Protein AF-D4MZ99-F1 (afdb_monomer_lite)

Radius of gyration: 26.28 Å; chains: 1; bounding box: 43×59×70 Å

Structure (mmCIF, N/CA/C/O backbone):
data_AF-D4MZ99-F1
#
_entry.id   AF-D4MZ99-F1
#
loop_
_atom_site.group_PDB
_atom_site.id
_atom_site.type_symbol
_atom_site.label_atom_id
_atom_site.label_alt_id
_atom_site.label_comp_id
_atom_site.label_asym_id
_atom_site.label_entity_id
_atom_site.label_seq_id
_atom_site.pdbx_PDB_ins_code
_atom_site.Cartn_x
_atom_site.Cartn_y
_atom_site.Cartn_z
_atom_site.occupancy
_atom_site.B_iso_or_equiv
_atom_site.auth_seq_id
_atom_site.auth_comp_id
_atom_site.auth_asym_id
_atom_site.auth_atom_id
_atom_site.pdbx_PDB_model_num
ATOM 1 N N . MET A 1 1 ? 5.180 -15.050 -15.498 1.00 48.78 1 MET A N 1
ATOM 2 C CA . MET A 1 1 ? 6.066 -14.066 -14.841 1.00 48.78 1 MET A CA 1
ATOM 3 C C . MET A 1 1 ? 5.165 -13.383 -13.827 1.00 48.78 1 MET A C 1
ATOM 5 O O . MET A 1 1 ? 4.039 -13.123 -14.202 1.00 48.78 1 MET A O 1
ATOM 9 N N . GLU A 1 2 ? 5.562 -13.285 -12.558 1.00 81.00 2 GLU A N 1
ATOM 10 C CA . GLU A 1 2 ? 4.734 -12.653 -11.514 1.00 81.00 2 GLU A CA 1
ATOM 11 C C . GLU A 1 2 ? 5.641 -11.719 -10.713 1.00 81.00 2 GLU A C 1
ATOM 13 O O . GLU A 1 2 ? 6.396 -12.155 -9.835 1.00 81.00 2 GLU A O 1
ATOM 18 N N . ARG A 1 3 ? 5.668 -10.448 -11.113 1.00 93.31 3 ARG A N 1
ATOM 19 C CA . ARG A 1 3 ? 6.334 -9.352 -10.412 1.00 93.31 3 ARG A CA 1
ATOM 20 C C . ARG A 1 3 ? 5.308 -8.573 -9.608 1.00 93.31 3 ARG A C 1
ATOM 22 O O . ARG A 1 3 ? 4.272 -8.173 -10.134 1.00 93.31 3 ARG A O 1
ATOM 29 N N . VAL A 1 4 ? 5.636 -8.320 -8.349 1.00 95.50 4 VAL A N 1
ATOM 30 C CA . VAL A 1 4 ? 4.738 -7.689 -7.384 1.00 95.50 4 VAL A CA 1
ATOM 31 C C . VAL A 1 4 ? 5.357 -6.401 -6.862 1.00 95.50 4 VAL A C 1
ATOM 33 O O . VAL A 1 4 ? 6.512 -6.388 -6.428 1.00 95.50 4 VAL A O 1
ATOM 36 N N . LEU A 1 5 ? 4.569 -5.332 -6.859 1.00 96.00 5 LEU A N 1
ATOM 37 C CA . LEU A 1 5 ? 4.884 -4.079 -6.183 1.00 96.00 5 LEU A CA 1
ATOM 38 C C . LEU A 1 5 ? 4.039 -3.968 -4.911 1.00 96.00 5 LEU A C 1
ATOM 40 O O . LEU A 1 5 ? 2.819 -3.985 -4.983 1.00 96.00 5 LEU A O 1
ATOM 44 N N . PHE A 1 6 ? 4.674 -3.824 -3.752 1.00 96.06 6 PHE A N 1
ATOM 45 C CA . PHE A 1 6 ? 4.000 -3.540 -2.486 1.00 96.06 6 PHE A CA 1
ATOM 46 C C . PHE A 1 6 ? 4.189 -2.067 -2.115 1.00 96.06 6 PHE A C 1
ATOM 48 O O . PHE A 1 6 ? 5.329 -1.594 -2.000 1.00 96.06 6 PHE A O 1
ATOM 55 N N . LEU A 1 7 ? 3.080 -1.357 -1.906 1.00 94.94 7 LEU A N 1
ATOM 56 C CA . LEU A 1 7 ? 3.036 0.062 -1.572 1.00 94.94 7 LEU A CA 1
ATOM 57 C C . LEU A 1 7 ? 2.457 0.292 -0.181 1.00 94.94 7 LEU A C 1
ATOM 59 O O . LEU A 1 7 ? 1.413 -0.251 0.157 1.00 94.94 7 LEU A O 1
ATOM 63 N N . ALA A 1 8 ? 3.127 1.142 0.598 1.00 92.31 8 ALA A N 1
ATOM 64 C CA . ALA A 1 8 ? 2.624 1.639 1.875 1.00 92.31 8 ALA A CA 1
ATOM 65 C C . ALA A 1 8 ? 3.018 3.106 2.103 1.00 92.31 8 ALA A C 1
ATOM 67 O O . ALA A 1 8 ? 3.999 3.604 1.543 1.00 92.31 8 ALA A O 1
ATOM 68 N N . ASP A 1 9 ? 2.282 3.802 2.971 1.00 87.19 9 ASP A N 1
ATOM 69 C CA . ASP A 1 9 ? 2.484 5.237 3.226 1.00 87.19 9 ASP A CA 1
ATOM 70 C C . ASP A 1 9 ? 3.790 5.549 3.979 1.00 87.19 9 ASP A C 1
ATOM 72 O O . ASP A 1 9 ? 4.374 6.624 3.818 1.00 87.19 9 ASP A O 1
ATOM 76 N N . ARG A 1 10 ? 4.277 4.620 4.815 1.00 88.81 10 ARG A N 1
ATOM 77 C CA . ARG A 1 10 ? 5.410 4.853 5.728 1.00 88.81 10 ARG A CA 1
ATOM 78 C C . ARG A 1 10 ? 6.560 3.887 5.478 1.00 88.81 10 ARG A C 1
ATOM 80 O O . ARG A 1 10 ? 6.356 2.698 5.253 1.00 88.81 10 ARG A O 1
ATOM 87 N N . LYS A 1 11 ? 7.793 4.388 5.619 1.00 92.19 11 LYS A N 1
ATOM 88 C CA . LYS A 1 11 ? 9.027 3.595 5.450 1.00 92.19 11 LYS A CA 1
ATOM 89 C C . LYS A 1 11 ? 9.070 2.368 6.369 1.00 92.19 11 LYS A C 1
ATOM 91 O O . LYS A 1 11 ? 9.508 1.303 5.941 1.00 92.19 11 LYS A O 1
ATOM 96 N N . GLU A 1 12 ? 8.585 2.512 7.602 1.00 92.19 12 GLU A N 1
ATOM 97 C CA . GLU A 1 12 ? 8.532 1.410 8.569 1.00 92.19 12 GLU A CA 1
ATOM 98 C C . GLU A 1 12 ? 7.577 0.299 8.131 1.00 92.19 12 GLU A C 1
ATOM 100 O O . GLU A 1 12 ? 7.946 -0.869 8.202 1.00 92.19 12 GLU A O 1
ATOM 105 N N . LEU A 1 13 ? 6.406 0.647 7.588 1.00 92.12 13 LEU A N 1
ATOM 106 C CA . LEU A 1 13 ? 5.452 -0.336 7.059 1.00 92.12 13 LEU A CA 1
ATOM 107 C C . LEU A 1 13 ? 6.057 -1.103 5.880 1.00 92.12 13 LEU A C 1
ATOM 109 O O . LEU A 1 13 ? 5.990 -2.326 5.827 1.00 92.12 13 LEU A O 1
ATOM 113 N N . VAL A 1 14 ? 6.763 -0.401 4.990 1.00 94.12 14 VAL A N 1
ATOM 114 C CA . VAL A 1 14 ? 7.497 -1.024 3.879 1.00 94.12 14 VAL A CA 1
ATOM 115 C C . VAL A 1 14 ? 8.555 -2.017 4.379 1.00 94.12 14 VAL A C 1
ATOM 117 O O . VAL A 1 14 ? 8.696 -3.119 3.842 1.00 94.12 14 VAL A O 1
ATOM 120 N N . LYS A 1 15 ? 9.308 -1.651 5.423 1.00 93.44 15 LYS A N 1
ATOM 121 C CA . LYS A 1 15 ? 10.317 -2.523 6.040 1.00 93.44 15 LYS A CA 1
ATOM 122 C C . LYS A 1 15 ? 9.677 -3.744 6.705 1.00 93.44 15 LYS A C 1
ATOM 124 O O . LYS A 1 15 ? 10.172 -4.856 6.521 1.00 93.44 15 LYS A O 1
ATOM 129 N N . GLN A 1 16 ? 8.590 -3.546 7.448 1.00 92.94 16 GLN A N 1
ATOM 130 C CA . GLN A 1 16 ? 7.832 -4.618 8.094 1.00 92.94 16 GLN A CA 1
ATOM 131 C C . GLN A 1 16 ? 7.270 -5.598 7.062 1.00 92.94 16 GLN A C 1
ATOM 133 O O . GLN A 1 16 ? 7.500 -6.800 7.191 1.00 92.94 16 GLN A O 1
ATOM 138 N N . ALA A 1 17 ? 6.641 -5.089 5.999 1.00 93.69 17 ALA A N 1
ATOM 139 C CA . ALA A 1 17 ? 6.115 -5.896 4.905 1.00 93.69 17 ALA A CA 1
ATOM 140 C C . ALA A 1 17 ? 7.217 -6.738 4.253 1.00 93.69 17 ALA A C 1
ATOM 142 O O . ALA A 1 17 ? 7.095 -7.959 4.197 1.00 93.69 17 ALA A O 1
ATOM 143 N N . LYS A 1 18 ? 8.350 -6.137 3.858 1.00 93.81 18 LYS A N 1
ATOM 144 C CA . LYS A 1 18 ? 9.474 -6.903 3.289 1.00 93.81 18 LYS A CA 1
ATOM 145 C C . LYS A 1 18 ? 9.934 -8.024 4.225 1.00 93.81 18 LYS A C 1
ATOM 147 O O . LYS A 1 18 ? 10.158 -9.144 3.771 1.00 93.81 18 LYS A O 1
ATOM 152 N N . ASN A 1 19 ? 10.088 -7.737 5.517 1.00 93.25 19 ASN A N 1
ATOM 153 C CA . ASN A 1 19 ? 10.543 -8.729 6.491 1.00 93.25 19 ASN A CA 1
ATOM 154 C C . ASN A 1 19 ? 9.525 -9.865 6.681 1.00 93.25 19 ASN A C 1
ATOM 156 O O . ASN A 1 19 ? 9.922 -11.023 6.814 1.00 93.25 19 ASN A O 1
ATOM 160 N N . ALA A 1 20 ? 8.228 -9.552 6.671 1.00 93.69 20 ALA A N 1
ATOM 161 C CA . ALA A 1 20 ? 7.165 -10.548 6.727 1.00 93.69 20 ALA A CA 1
ATOM 162 C C . ALA A 1 20 ? 7.183 -11.442 5.479 1.00 93.69 20 ALA A C 1
ATOM 164 O O . ALA A 1 20 ? 7.238 -12.665 5.597 1.00 93.69 20 ALA A O 1
ATOM 165 N N . PHE A 1 21 ? 7.244 -10.850 4.285 1.00 92.75 21 PHE A N 1
ATOM 166 C CA . PHE A 1 21 ? 7.330 -11.603 3.033 1.00 92.75 21 PHE A CA 1
ATOM 167 C C . PHE A 1 21 ? 8.584 -12.477 2.979 1.00 92.75 21 PHE A C 1
ATOM 169 O O . PHE A 1 21 ? 8.489 -13.642 2.605 1.00 92.75 21 PHE A O 1
ATOM 176 N N . ALA A 1 22 ? 9.744 -11.973 3.410 1.00 91.56 22 ALA A N 1
ATOM 177 C CA . ALA A 1 22 ? 10.981 -12.753 3.459 1.00 91.56 22 ALA A CA 1
ATOM 178 C C . ALA A 1 22 ? 10.871 -13.983 4.376 1.00 91.56 22 ALA A C 1
ATOM 180 O O . ALA A 1 22 ? 11.472 -15.017 4.093 1.00 91.56 22 ALA A O 1
ATOM 181 N N . ARG A 1 23 ? 10.080 -13.888 5.454 1.00 92.94 23 ARG A N 1
ATOM 182 C CA . ARG A 1 23 ? 9.813 -15.004 6.370 1.00 92.94 23 ARG A CA 1
ATOM 183 C C . ARG A 1 23 ? 8.914 -16.065 5.735 1.00 92.94 23 ARG A C 1
ATOM 185 O O . ARG A 1 23 ? 9.206 -17.249 5.862 1.00 92.94 23 ARG A O 1
ATOM 192 N N . TYR A 1 24 ? 7.837 -15.650 5.071 1.00 91.38 24 TYR A N 1
ATOM 193 C CA . TYR A 1 24 ? 6.833 -16.574 4.531 1.00 91.38 24 TYR A CA 1
ATOM 194 C C . TYR A 1 24 ? 7.164 -17.091 3.122 1.00 91.38 24 TYR A C 1
ATOM 196 O O . TYR A 1 24 ? 6.717 -18.172 2.747 1.00 91.38 24 TYR A O 1
ATOM 204 N N . ILE A 1 25 ? 7.976 -16.362 2.347 1.00 89.06 25 ILE A N 1
ATOM 205 C CA . ILE A 1 25 ? 8.339 -16.696 0.961 1.00 89.06 25 ILE A CA 1
ATOM 206 C C . ILE A 1 25 ? 9.861 -16.525 0.733 1.00 89.06 25 ILE A C 1
ATOM 208 O O . ILE A 1 25 ? 10.296 -15.712 -0.088 1.00 89.06 25 ILE A O 1
ATOM 212 N N . PRO A 1 26 ? 10.713 -17.305 1.424 1.00 85.00 26 PRO A N 1
ATOM 213 C CA . PRO A 1 26 ? 12.162 -17.071 1.475 1.00 85.00 26 PRO A CA 1
ATOM 214 C C . PRO A 1 26 ? 12.907 -17.312 0.151 1.00 85.00 26 PRO A C 1
ATOM 216 O O . PRO A 1 26 ? 14.029 -16.845 -0.018 1.00 85.00 26 PRO A O 1
ATOM 219 N N . LYS A 1 27 ? 12.317 -18.042 -0.806 1.00 86.38 27 LYS A N 1
ATOM 220 C CA . LYS A 1 27 ? 12.961 -18.395 -2.090 1.00 86.38 27 LYS A CA 1
ATOM 221 C C . LYS A 1 27 ? 12.842 -17.307 -3.164 1.00 86.38 27 LYS A C 1
ATOM 223 O O . LYS A 1 27 ? 13.203 -17.545 -4.317 1.00 86.38 27 LYS A O 1
ATOM 228 N N . THR A 1 28 ? 12.319 -16.136 -2.814 1.00 86.69 28 THR A N 1
ATOM 229 C CA . THR A 1 28 ? 12.003 -15.087 -3.781 1.00 86.69 28 THR A CA 1
ATOM 230 C C . THR A 1 28 ? 12.935 -13.889 -3.652 1.00 86.69 28 THR A C 1
ATOM 232 O O . THR A 1 28 ? 13.301 -13.484 -2.553 1.00 86.69 28 THR A O 1
ATOM 235 N N . THR A 1 29 ? 13.305 -13.289 -4.784 1.00 91.69 29 THR A N 1
ATOM 236 C CA . THR A 1 29 ? 14.089 -12.052 -4.801 1.00 91.69 29 THR A CA 1
ATOM 237 C C . THR A 1 29 ? 13.229 -10.868 -4.361 1.00 91.69 29 THR A C 1
ATOM 239 O O . THR A 1 29 ? 12.111 -10.685 -4.849 1.00 91.69 29 THR A O 1
ATOM 242 N N . MET A 1 30 ? 13.754 -10.062 -3.433 1.00 91.25 30 MET A N 1
ATOM 243 C CA . MET A 1 30 ? 13.030 -8.952 -2.808 1.00 91.25 30 MET A CA 1
ATOM 244 C C . MET A 1 30 ? 13.883 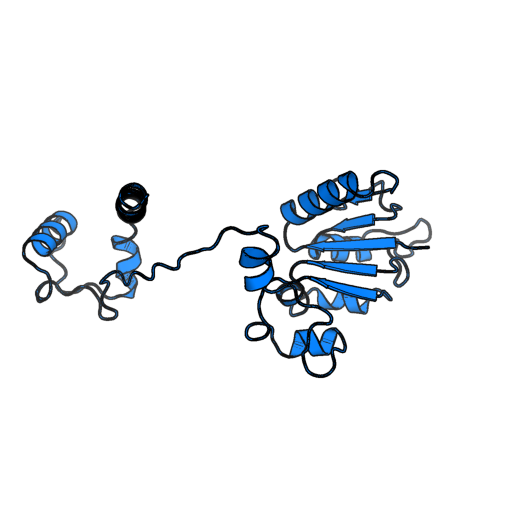-7.688 -2.748 1.00 91.25 30 MET A C 1
ATOM 246 O O . MET A 1 30 ? 14.989 -7.697 -2.208 1.00 91.25 30 MET A O 1
ATOM 250 N N . CYS A 1 31 ? 13.325 -6.572 -3.200 1.00 92.56 31 CYS A N 1
ATOM 251 C CA . CYS A 1 31 ? 13.974 -5.269 -3.221 1.00 92.56 31 CYS A CA 1
ATOM 252 C C . CYS A 1 31 ? 13.202 -4.268 -2.366 1.00 92.56 31 CYS A C 1
ATOM 254 O O . CYS A 1 31 ? 11.984 -4.187 -2.451 1.00 92.56 31 CYS A O 1
ATOM 256 N N . ASN A 1 32 ? 13.907 -3.490 -1.545 1.00 93.06 32 ASN A N 1
ATOM 257 C CA . ASN A 1 32 ? 13.323 -2.330 -0.875 1.00 93.06 32 ASN A CA 1
ATOM 258 C C . ASN A 1 32 ? 13.918 -1.076 -1.516 1.00 93.06 32 ASN A C 1
ATOM 260 O O . ASN A 1 32 ? 15.080 -0.758 -1.252 1.00 93.06 32 ASN A O 1
ATOM 264 N N . LEU A 1 33 ? 13.120 -0.359 -2.313 1.00 91.62 33 LEU A N 1
ATOM 265 C CA . LEU A 1 33 ? 13.583 0.801 -3.085 1.00 91.62 33 LEU A CA 1
ATOM 266 C C . LEU A 1 33 ? 14.071 1.970 -2.220 1.00 91.62 33 LEU A C 1
ATOM 268 O O . LEU A 1 33 ? 14.754 2.862 -2.728 1.00 91.62 33 LEU A O 1
ATOM 272 N N . LEU A 1 34 ? 13.744 1.976 -0.925 1.00 88.12 34 LEU A N 1
ATOM 273 C CA . LEU A 1 34 ? 14.211 2.995 0.010 1.00 88.12 34 LEU A CA 1
ATOM 274 C C . LEU A 1 34 ? 15.637 2.747 0.504 1.00 88.12 34 LEU A C 1
ATOM 276 O O . LEU A 1 34 ? 16.285 3.694 0.941 1.00 88.12 34 LEU A O 1
ATOM 280 N N . LEU A 1 35 ? 16.101 1.495 0.478 1.00 82.62 35 LEU A N 1
ATOM 281 C CA . LEU A 1 35 ? 17.376 1.085 1.075 1.00 82.62 35 LEU A CA 1
ATOM 282 C C . LEU A 1 35 ? 18.377 0.600 0.032 1.00 82.62 35 LEU A C 1
ATOM 284 O O . LEU A 1 35 ? 19.552 0.934 0.111 1.00 82.62 35 LEU A O 1
ATOM 288 N N . ASN A 1 36 ? 17.918 -0.194 -0.932 1.00 71.50 36 ASN A N 1
ATOM 289 C CA . ASN A 1 36 ? 18.779 -0.782 -1.942 1.00 71.50 36 ASN A CA 1
ATOM 290 C C . ASN A 1 36 ? 18.091 -0.699 -3.306 1.00 71.50 36 ASN A C 1
ATOM 292 O O . ASN A 1 36 ? 17.146 -1.434 -3.579 1.00 71.50 36 ASN A O 1
ATOM 296 N N . LYS A 1 37 ? 18.564 0.222 -4.149 1.00 68.88 37 LYS A N 1
ATOM 297 C CA . LYS A 1 37 ? 18.048 0.434 -5.509 1.00 68.88 37 LYS A CA 1
ATOM 298 C C . LYS A 1 37 ? 18.698 -0.492 -6.541 1.00 68.88 37 LYS A C 1
ATOM 300 O O . LYS A 1 37 ? 18.253 -0.507 -7.686 1.00 68.88 37 LYS A O 1
ATOM 305 N N . GLU A 1 38 ? 19.736 -1.235 -6.163 1.00 63.84 38 GLU A N 1
ATOM 306 C CA . GLU A 1 38 ? 20.525 -2.049 -7.093 1.00 63.84 38 GLU A CA 1
ATOM 307 C C . GLU A 1 38 ? 19.816 -3.366 -7.436 1.00 63.84 38 GLU A C 1
ATOM 309 O O . GLU A 1 38 ? 19.783 -3.760 -8.599 1.00 63.84 38 GLU A O 1
ATOM 314 N N . ASP A 1 39 ? 19.092 -3.958 -6.480 1.00 74.31 39 ASP A N 1
ATOM 315 C CA . ASP A 1 39 ? 18.288 -5.180 -6.674 1.00 74.31 39 ASP A CA 1
ATOM 316 C C . ASP A 1 39 ? 16.902 -4.930 -7.302 1.00 74.31 39 ASP A C 1
ATOM 318 O O . ASP A 1 39 ? 15.959 -5.706 -7.155 1.00 74.31 39 ASP A O 1
ATOM 322 N N . ARG A 1 40 ? 16.740 -3.836 -8.047 1.00 73.38 40 ARG A N 1
ATOM 323 C CA . ARG A 1 40 ? 15.469 -3.417 -8.675 1.00 73.38 40 ARG A CA 1
ATOM 324 C C . ARG A 1 40 ? 14.867 -4.403 -9.692 1.00 73.38 40 ARG A C 1
ATOM 326 O O . ARG A 1 40 ? 13.722 -4.220 -10.079 1.00 73.38 40 ARG A O 1
ATOM 333 N N . ASN A 1 41 ? 15.599 -5.444 -10.098 1.00 83.31 41 ASN A N 1
ATOM 334 C CA . ASN A 1 41 ? 15.090 -6.554 -10.921 1.00 83.31 41 ASN A CA 1
ATOM 335 C C . ASN A 1 41 ? 14.408 -7.673 -10.103 1.00 83.31 41 ASN A C 1
ATOM 337 O O . ASN A 1 41 ? 14.048 -8.715 -10.660 1.00 83.31 41 ASN A O 1
ATOM 341 N N . ALA A 1 42 ? 14.266 -7.494 -8.788 1.00 90.00 42 ALA A N 1
ATOM 342 C CA . ALA A 1 42 ? 13.613 -8.445 -7.901 1.00 90.00 42 ALA A CA 1
ATOM 343 C C . ALA A 1 42 ? 12.161 -8.748 -8.308 1.00 90.00 42 ALA A C 1
ATOM 345 O O . ALA A 1 42 ? 11.464 -7.912 -8.879 1.00 90.00 42 ALA A O 1
ATOM 346 N N . LYS A 1 43 ? 11.686 -9.950 -7.961 1.00 92.31 43 LYS A N 1
ATOM 347 C CA . LYS A 1 43 ? 10.284 -10.339 -8.156 1.00 92.31 43 LYS A CA 1
ATOM 348 C C . LYS A 1 43 ? 9.341 -9.528 -7.273 1.00 92.31 43 LYS A C 1
ATOM 350 O O . LYS A 1 43 ? 8.261 -9.180 -7.724 1.00 92.31 43 LYS A O 1
ATOM 355 N N . PHE A 1 44 ? 9.746 -9.229 -6.042 1.00 93.88 44 PHE A N 1
ATOM 356 C CA . PHE A 1 44 ? 8.982 -8.377 -5.135 1.00 93.88 44 PHE A CA 1
ATOM 357 C C . PHE A 1 44 ? 9.721 -7.068 -4.919 1.00 93.88 44 PHE A C 1
ATOM 359 O O . PHE A 1 44 ? 10.881 -7.054 -4.501 1.00 93.88 44 PHE A O 1
ATOM 366 N N . VAL A 1 45 ? 9.034 -5.966 -5.169 1.00 95.44 45 VAL A N 1
ATOM 367 C CA . VAL A 1 45 ? 9.543 -4.618 -4.958 1.00 95.44 45 VAL A CA 1
ATOM 368 C C . VAL A 1 45 ? 8.683 -3.955 -3.893 1.00 95.44 45 VAL A C 1
ATOM 370 O O . VAL A 1 45 ? 7.469 -3.884 -4.021 1.00 95.44 45 VAL A O 1
ATOM 373 N N . PHE A 1 46 ? 9.313 -3.470 -2.832 1.00 96.06 46 PHE A N 1
ATOM 374 C CA . PHE A 1 46 ? 8.659 -2.790 -1.721 1.00 96.06 46 PHE A CA 1
ATOM 375 C C . PHE A 1 46 ? 9.041 -1.310 -1.753 1.00 96.06 46 PHE A C 1
ATOM 377 O O . PHE A 1 46 ? 10.229 -0.967 -1.826 1.00 96.06 46 PHE A O 1
ATOM 384 N N . SER A 1 47 ? 8.047 -0.426 -1.716 1.00 95.50 47 SER A N 1
ATOM 385 C CA . SER A 1 47 ? 8.256 1.014 -1.866 1.00 95.50 47 SER A CA 1
ATOM 386 C C . SER A 1 47 ? 7.183 1.826 -1.154 1.00 95.50 47 SER A C 1
ATOM 388 O O . SER A 1 47 ? 6.093 1.343 -0.877 1.00 95.50 47 SER A O 1
ATOM 390 N N . THR A 1 48 ? 7.475 3.098 -0.899 1.00 94.06 48 THR A N 1
ATOM 391 C CA . THR A 1 48 ? 6.425 4.084 -0.629 1.00 94.06 48 THR A CA 1
ATOM 392 C C . THR A 1 48 ? 5.961 4.726 -1.932 1.00 94.06 48 THR A C 1
ATOM 394 O O . THR A 1 48 ? 6.672 4.672 -2.947 1.00 94.06 48 THR A O 1
ATOM 397 N N . TYR A 1 49 ? 4.800 5.385 -1.898 1.00 91.69 49 TYR A N 1
ATOM 398 C CA . TYR A 1 49 ? 4.252 6.104 -3.051 1.00 91.69 49 TYR A CA 1
ATOM 399 C C . TYR A 1 49 ? 5.207 7.169 -3.623 1.00 91.69 49 TYR A C 1
ATOM 401 O O . TYR A 1 49 ? 5.486 7.122 -4.823 1.00 91.69 49 TYR A O 1
ATOM 409 N N . PRO A 1 50 ? 5.810 8.077 -2.818 1.00 91.69 50 PRO A N 1
ATOM 410 C CA . PRO A 1 50 ? 6.782 9.036 -3.347 1.00 91.69 50 PRO A CA 1
ATOM 411 C C . PRO A 1 50 ? 7.996 8.362 -3.987 1.00 91.69 50 PRO A C 1
ATOM 413 O O . PRO A 1 50 ? 8.516 8.839 -4.994 1.00 91.69 50 PRO A O 1
ATOM 416 N N . THR A 1 51 ? 8.470 7.262 -3.393 1.00 93.25 51 THR A N 1
ATOM 417 C CA . THR A 1 51 ? 9.678 6.579 -3.855 1.00 93.25 51 THR A CA 1
ATOM 418 C C . THR A 1 51 ? 9.460 5.901 -5.200 1.00 93.25 51 THR A C 1
ATOM 420 O O . THR A 1 51 ? 10.314 6.058 -6.071 1.00 93.25 51 THR A O 1
ATOM 423 N N . ILE A 1 52 ? 8.333 5.210 -5.409 1.00 93.75 52 ILE A N 1
ATOM 424 C CA . ILE A 1 52 ? 8.072 4.570 -6.704 1.00 93.75 52 ILE A CA 1
ATOM 425 C C . ILE A 1 52 ? 7.782 5.617 -7.779 1.00 93.75 52 ILE A C 1
ATOM 427 O O . ILE A 1 52 ? 8.310 5.504 -8.880 1.00 93.75 52 ILE A O 1
ATOM 431 N N . LEU A 1 53 ? 7.044 6.682 -7.445 1.00 92.06 53 LEU A N 1
ATOM 432 C CA . LEU A 1 53 ? 6.758 7.769 -8.379 1.00 92.06 53 LEU A CA 1
ATOM 433 C C . LEU A 1 53 ? 8.057 8.417 -8.877 1.00 92.06 53 LEU A C 1
ATOM 435 O O . LEU A 1 53 ? 8.278 8.540 -10.078 1.00 92.06 53 LEU A O 1
ATOM 439 N N . ASN A 1 54 ? 8.974 8.735 -7.958 1.00 92.06 54 ASN A N 1
ATOM 440 C CA . ASN A 1 54 ? 10.294 9.245 -8.320 1.00 92.06 54 ASN A CA 1
ATOM 441 C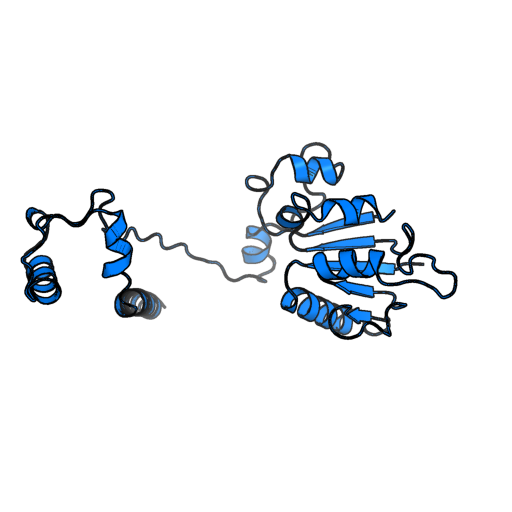 C . ASN A 1 54 ? 11.110 8.221 -9.130 1.00 92.06 54 ASN A C 1
ATOM 443 O O . ASN A 1 54 ? 11.818 8.594 -10.065 1.00 92.06 54 ASN A O 1
ATOM 447 N N . ALA A 1 55 ? 11.018 6.933 -8.795 1.00 92.25 55 ALA A N 1
ATOM 448 C CA . ALA A 1 55 ? 11.749 5.882 -9.490 1.00 92.25 55 ALA A CA 1
ATOM 449 C C . ALA A 1 55 ? 11.272 5.683 -10.939 1.00 92.25 55 ALA A C 1
ATOM 451 O O . ALA A 1 55 ? 12.107 5.466 -11.814 1.00 92.25 55 ALA A O 1
ATOM 452 N N . ILE A 1 56 ? 9.969 5.811 -11.211 1.00 92.06 56 ILE A N 1
ATOM 453 C CA . ILE A 1 56 ? 9.396 5.756 -12.567 1.00 92.06 56 ILE A CA 1
ATOM 454 C C . ILE A 1 56 ? 10.017 6.832 -13.473 1.00 92.06 56 ILE A C 1
ATOM 456 O O . ILE A 1 56 ? 10.289 6.577 -14.652 1.00 92.06 56 ILE A O 1
ATOM 460 N N . ASP A 1 57 ? 10.267 8.031 -12.941 1.00 88.50 57 ASP A N 1
ATOM 461 C CA . ASP A 1 57 ? 10.856 9.142 -13.696 1.00 88.50 57 ASP A CA 1
ATOM 462 C C . ASP A 1 57 ? 12.377 9.052 -13.819 1.00 88.50 57 ASP A C 1
ATOM 464 O O . ASP A 1 57 ? 12.918 9.249 -14.912 1.00 88.50 57 ASP A O 1
ATOM 468 N N . THR A 1 58 ? 13.062 8.729 -12.723 1.00 90.50 58 THR A N 1
ATOM 469 C CA . THR A 1 58 ? 14.527 8.827 -12.626 1.00 90.50 58 THR A CA 1
ATOM 470 C C . THR A 1 58 ? 15.265 7.569 -13.070 1.00 90.50 58 THR A C 1
ATOM 472 O O . THR A 1 58 ? 16.386 7.666 -13.567 1.00 90.50 58 THR A O 1
ATOM 475 N N . MET A 1 59 ? 14.675 6.379 -12.918 1.00 90.12 59 MET A N 1
ATOM 476 C CA . MET A 1 59 ? 15.349 5.138 -13.288 1.00 90.12 59 MET A CA 1
ATOM 477 C C . MET A 1 59 ? 15.171 4.862 -14.776 1.00 90.12 59 MET A C 1
ATOM 479 O O . MET A 1 59 ? 14.070 4.554 -15.237 1.00 90.12 59 MET A O 1
ATOM 483 N N . LYS A 1 60 ? 16.277 4.939 -15.518 1.00 90.75 60 LYS A N 1
ATOM 484 C CA . LYS A 1 60 ? 16.333 4.625 -16.947 1.00 90.75 60 LYS A CA 1
ATOM 485 C C . LYS A 1 60 ? 17.196 3.397 -17.229 1.00 90.75 60 LYS A C 1
ATOM 487 O O . LYS A 1 60 ? 18.124 3.090 -16.475 1.00 90.75 60 LYS A O 1
ATOM 492 N N . ASN A 1 61 ? 16.873 2.710 -18.314 1.00 88.50 61 ASN A N 1
ATOM 493 C CA . ASN A 1 61 ? 17.720 1.710 -18.950 1.00 88.50 61 ASN A CA 1
ATOM 494 C C . ASN A 1 61 ? 18.824 2.398 -19.773 1.00 88.50 61 ASN A C 1
ATOM 496 O O . ASN A 1 61 ? 18.803 3.613 -19.975 1.00 88.50 61 ASN A O 1
ATOM 500 N N . SER A 1 62 ? 19.789 1.620 -20.269 1.00 89.12 62 SER A N 1
ATOM 501 C CA . SER A 1 62 ? 20.908 2.128 -21.081 1.00 89.12 62 SER A CA 1
ATOM 502 C C . SER A 1 62 ? 20.472 2.800 -22.388 1.00 89.12 62 SER A C 1
ATOM 504 O O . SER A 1 62 ? 21.194 3.640 -22.910 1.00 89.12 62 SER A O 1
ATOM 506 N N . ASP A 1 63 ? 19.294 2.449 -22.900 1.00 90.62 63 ASP A N 1
ATOM 507 C CA . ASP A 1 63 ? 18.669 3.041 -24.088 1.00 90.62 63 ASP A CA 1
ATOM 508 C C . ASP A 1 63 ? 17.859 4.319 -23.778 1.00 90.62 63 ASP A C 1
ATOM 510 O O . ASP A 1 63 ? 17.231 4.890 -24.666 1.00 90.62 63 ASP A O 1
ATOM 514 N N . GLY A 1 64 ? 17.847 4.773 -22.519 1.00 88.44 64 GLY A N 1
ATOM 515 C CA . GLY A 1 64 ? 17.085 5.937 -22.063 1.00 88.44 64 GLY A CA 1
ATOM 516 C C . GLY A 1 64 ? 15.606 5.660 -21.769 1.00 88.44 64 GLY A C 1
ATOM 517 O O . GLY A 1 64 ? 14.910 6.554 -21.275 1.00 88.44 64 GLY A O 1
ATOM 518 N N . SER A 1 65 ? 15.112 4.440 -22.006 1.00 91.19 65 SER A N 1
ATOM 519 C CA . SER A 1 65 ? 13.742 4.046 -21.656 1.00 91.19 65 SER A CA 1
ATOM 520 C C . SER A 1 65 ? 13.549 3.967 -20.136 1.00 91.19 65 SER A C 1
ATOM 522 O O . SER A 1 65 ? 14.506 3.818 -19.376 1.00 91.19 65 SER A O 1
ATOM 524 N N . ARG A 1 66 ? 12.305 4.097 -19.652 1.00 92.25 66 ARG A N 1
ATOM 525 C CA . ARG A 1 66 ? 11.984 3.953 -18.218 1.00 92.25 66 ARG A CA 1
ATOM 526 C C . ARG A 1 66 ? 12.252 2.512 -17.773 1.00 92.25 66 ARG A C 1
ATOM 528 O O . ARG A 1 66 ? 11.773 1.579 -18.407 1.00 92.25 66 ARG A O 1
ATOM 535 N N . PHE A 1 67 ? 12.969 2.340 -16.663 1.00 91.75 67 PHE A N 1
ATOM 536 C CA . PHE A 1 67 ? 13.268 1.019 -16.100 1.00 91.75 67 PHE A CA 1
ATOM 537 C C . PHE A 1 67 ? 11.987 0.295 -15.653 1.00 91.75 67 PHE A C 1
ATOM 539 O O . PHE A 1 67 ? 11.741 -0.858 -16.010 1.00 91.75 67 PHE A O 1
ATOM 546 N N . PHE A 1 68 ? 11.143 1.001 -14.898 1.00 94.00 68 PHE A N 1
ATOM 547 C CA . PHE A 1 68 ? 9.794 0.553 -14.572 1.00 94.00 68 PHE A CA 1
ATOM 548 C C . PHE A 1 68 ? 8.873 0.922 -15.731 1.00 94.00 68 PHE A C 1
ATOM 550 O O . PHE A 1 68 ? 8.341 2.028 -15.762 1.00 94.00 68 PHE A O 1
ATOM 557 N N . SER A 1 69 ? 8.741 0.037 -16.716 1.00 94.00 69 SER A N 1
ATOM 558 C CA . SER A 1 69 ? 7.767 0.175 -17.803 1.00 94.00 69 SER A CA 1
ATOM 559 C C . SER A 1 69 ? 6.323 -0.007 -17.295 1.00 94.00 69 SER A C 1
ATOM 561 O O . SER A 1 69 ? 6.134 -0.566 -16.213 1.00 94.00 69 SER A O 1
ATOM 563 N N . PRO A 1 70 ? 5.301 0.417 -18.064 1.00 95.19 70 PRO A N 1
ATOM 564 C CA . PRO A 1 70 ? 3.895 0.192 -17.708 1.00 95.19 70 PRO A CA 1
ATOM 565 C C . PRO A 1 70 ? 3.559 -1.273 -17.389 1.00 95.19 70 PRO A C 1
ATOM 567 O O . PRO A 1 70 ? 2.872 -1.541 -16.415 1.00 95.19 70 PRO A O 1
ATOM 570 N N . GLY A 1 71 ? 4.119 -2.229 -18.137 1.00 94.44 71 GLY A N 1
ATOM 571 C CA . GLY A 1 71 ? 3.947 -3.671 -17.895 1.00 94.44 71 GLY A CA 1
ATOM 572 C C . GLY A 1 71 ? 5.040 -4.303 -17.024 1.00 94.44 71 GLY A C 1
ATOM 573 O O . GLY A 1 71 ? 5.374 -5.469 -17.213 1.00 94.44 71 GLY A O 1
ATOM 574 N N . HIS A 1 72 ? 5.708 -3.537 -16.152 1.00 94.31 72 HIS A N 1
ATOM 575 C CA . HIS A 1 72 ? 6.789 -4.085 -15.323 1.00 94.31 72 HIS A CA 1
ATOM 576 C C . HIS A 1 72 ? 6.273 -4.984 -14.192 1.00 94.31 72 HIS A C 1
ATOM 578 O O . HIS A 1 72 ? 6.977 -5.919 -13.805 1.00 94.31 72 HIS A O 1
ATOM 584 N N . PHE A 1 73 ? 5.094 -4.679 -13.649 1.00 96.12 73 PHE A N 1
ATOM 585 C CA . PHE A 1 73 ? 4.469 -5.403 -12.545 1.00 96.12 73 PHE A CA 1
ATOM 586 C C . PHE A 1 73 ? 3.183 -6.066 -13.020 1.00 96.12 73 PHE A C 1
ATOM 588 O O . PHE A 1 73 ? 2.449 -5.474 -13.798 1.00 96.12 73 PHE A O 1
ATOM 595 N N . ASP A 1 74 ? 2.911 -7.261 -12.506 1.00 95.12 74 ASP A N 1
ATOM 596 C CA . ASP A 1 74 ? 1.676 -8.000 -12.776 1.00 95.12 74 ASP A CA 1
ATOM 597 C C . ASP A 1 74 ? 0.630 -7.740 -11.671 1.00 95.12 74 ASP A C 1
ATOM 599 O O . ASP A 1 74 ? -0.577 -7.782 -11.912 1.00 95.12 74 ASP A O 1
ATOM 603 N N . LEU A 1 75 ? 1.096 -7.435 -10.450 1.00 94.94 75 LEU A N 1
ATOM 604 C CA . LEU A 1 75 ? 0.273 -7.148 -9.273 1.00 94.94 75 LEU A CA 1
ATOM 605 C C . LEU A 1 75 ? 0.836 -5.965 -8.474 1.00 94.94 75 LEU A C 1
ATOM 607 O O . LEU A 1 75 ? 2.033 -5.907 -8.182 1.00 94.94 75 LEU A O 1
ATOM 611 N N . ILE A 1 76 ? -0.047 -5.070 -8.038 1.00 94.81 76 ILE A N 1
ATOM 612 C CA . ILE A 1 76 ? 0.251 -3.998 -7.089 1.00 94.81 76 ILE A CA 1
ATOM 613 C C . ILE A 1 76 ? -0.591 -4.205 -5.832 1.00 94.81 76 ILE A C 1
ATOM 615 O O . ILE A 1 76 ? -1.817 -4.153 -5.876 1.00 94.81 76 ILE A O 1
ATOM 619 N N . VAL A 1 77 ? 0.079 -4.417 -4.702 1.00 94.19 77 VAL A N 1
ATOM 620 C CA . VAL A 1 77 ? -0.532 -4.492 -3.373 1.00 94.19 77 VAL A CA 1
ATOM 621 C C . VAL A 1 77 ? -0.462 -3.115 -2.726 1.00 94.19 77 VAL A C 1
ATOM 623 O O . VAL A 1 77 ? 0.614 -2.523 -2.635 1.00 94.19 77 VAL A O 1
ATOM 626 N N . ILE A 1 78 ? -1.608 -2.607 -2.288 1.00 91.44 78 ILE A N 1
ATOM 627 C CA . ILE A 1 78 ? -1.793 -1.249 -1.781 1.00 91.44 78 ILE A CA 1
ATOM 628 C C . ILE A 1 78 ? -2.235 -1.353 -0.323 1.00 91.44 78 ILE A C 1
ATOM 630 O O . ILE A 1 78 ? -3.374 -1.726 -0.048 1.00 91.44 78 ILE A O 1
ATOM 634 N N . ASP A 1 79 ? -1.337 -1.033 0.602 1.00 88.94 79 ASP A N 1
ATOM 635 C CA . ASP A 1 79 ? -1.663 -0.916 2.022 1.00 88.94 79 ASP A CA 1
ATOM 636 C C . ASP A 1 79 ? -2.396 0.404 2.296 1.00 88.94 79 ASP A C 1
ATOM 638 O O . ASP A 1 79 ? -2.036 1.452 1.751 1.00 88.94 79 ASP A O 1
ATOM 642 N N . GLU A 1 80 ? -3.434 0.335 3.127 1.00 81.56 80 GLU A N 1
ATOM 643 C CA . GLU A 1 80 ? -4.383 1.418 3.407 1.00 81.56 80 GLU A CA 1
ATOM 644 C C . GLU A 1 80 ? -4.925 2.116 2.157 1.00 81.56 80 GLU A C 1
ATOM 646 O O . GLU A 1 80 ? -4.916 3.345 2.030 1.00 81.56 80 GLU A O 1
ATOM 651 N N . ALA A 1 81 ? -5.456 1.311 1.234 1.00 79.12 81 ALA A N 1
ATOM 652 C CA . ALA A 1 81 ? -5.878 1.753 -0.093 1.00 79.12 81 ALA A CA 1
ATOM 653 C C . ALA A 1 81 ? -6.793 2.996 -0.085 1.00 79.12 81 ALA A C 1
ATOM 655 O O . ALA A 1 81 ? -6.671 3.860 -0.957 1.00 79.12 81 ALA A O 1
ATOM 656 N N . HIS A 1 82 ? -7.647 3.145 0.934 1.00 72.31 82 HIS A N 1
ATOM 657 C CA . HIS A 1 82 ? -8.526 4.307 1.087 1.00 72.31 82 HIS A CA 1
ATOM 658 C C . HIS A 1 82 ? -7.775 5.642 1.237 1.00 72.31 82 HIS A C 1
ATOM 660 O O . HIS A 1 82 ? -8.296 6.672 0.826 1.00 72.31 82 HIS A O 1
ATOM 666 N N . ARG A 1 83 ? -6.565 5.671 1.810 1.00 68.25 83 ARG A N 1
ATOM 667 C CA . ARG A 1 83 ? -5.778 6.913 1.954 1.00 68.25 83 ARG A CA 1
ATOM 668 C C . ARG A 1 83 ? -5.010 7.250 0.686 1.00 68.25 83 ARG A C 1
ATOM 670 O O . ARG A 1 83 ? -4.773 8.423 0.379 1.00 68.25 83 ARG A O 1
ATOM 677 N N . SER A 1 84 ? -4.599 6.214 -0.029 1.00 62.62 84 SER A N 1
ATOM 678 C CA . SER A 1 84 ? -3.601 6.322 -1.084 1.00 62.62 84 SER A CA 1
ATOM 679 C C . SER A 1 84 ? -4.201 6.573 -2.467 1.00 62.62 84 SER A C 1
ATOM 681 O O . SER A 1 84 ? -3.548 7.198 -3.303 1.00 62.62 84 SER A O 1
ATOM 683 N N . ILE A 1 85 ? -5.453 6.166 -2.703 1.00 61.69 85 ILE A N 1
ATOM 684 C CA . ILE A 1 85 ? -6.131 6.303 -4.006 1.00 61.69 85 ILE A CA 1
ATOM 685 C C . ILE A 1 85 ? -6.660 7.722 -4.259 1.00 61.69 85 ILE A C 1
ATOM 687 O O . ILE A 1 85 ? -6.676 8.174 -5.402 1.00 61.69 85 ILE A O 1
ATOM 691 N N . PHE A 1 86 ? -7.023 8.470 -3.212 1.00 58.97 86 PHE A N 1
ATOM 692 C CA . PHE A 1 86 ? -7.622 9.810 -3.353 1.00 58.97 86 PHE A CA 1
ATOM 693 C C . PHE A 1 86 ? -6.654 10.967 -3.520 1.00 58.97 86 PHE A C 1
ATOM 695 O O . PHE A 1 86 ? -7.079 12.101 -3.728 1.00 58.97 86 PHE A O 1
ATOM 702 N N . ASN A 1 87 ? -5.358 10.701 -3.433 1.00 57.97 87 ASN A N 1
ATOM 703 C CA . ASN A 1 87 ? -4.340 11.738 -3.428 1.00 57.97 87 ASN A CA 1
ATOM 704 C C . ASN A 1 87 ? -3.508 11.738 -4.719 1.00 57.97 87 ASN A C 1
ATOM 706 O O . ASN A 1 87 ? -3.741 10.974 -5.654 1.00 57.97 87 ASN A O 1
ATOM 710 N N . LYS A 1 88 ? -2.483 12.599 -4.733 1.00 65.81 88 LYS A N 1
ATOM 711 C CA . LYS A 1 88 ? -1.428 12.801 -5.752 1.00 65.81 88 LYS A CA 1
ATOM 712 C C . LYS A 1 88 ? -0.851 11.530 -6.415 1.00 65.81 88 LYS A C 1
ATOM 714 O O . LYS A 1 88 ? -0.145 11.630 -7.414 1.00 65.81 88 LYS A O 1
ATOM 719 N N . TYR A 1 89 ? -1.111 10.348 -5.869 1.00 78.00 89 TYR A N 1
ATOM 720 C CA . TYR A 1 89 ? -0.529 9.073 -6.275 1.00 78.00 89 TYR A CA 1
ATOM 721 C C . TYR A 1 89 ? -1.384 8.259 -7.247 1.00 78.00 89 TYR A C 1
ATOM 723 O O . TYR A 1 89 ? -0.904 7.237 -7.728 1.00 78.00 89 TYR A O 1
ATOM 731 N N . ARG A 1 90 ? -2.581 8.740 -7.618 1.00 81.12 90 ARG A N 1
ATOM 732 C CA . ARG A 1 90 ? -3.411 8.140 -8.678 1.00 81.12 90 ARG A CA 1
ATOM 733 C C . ARG A 1 90 ? -2.630 7.858 -9.969 1.00 81.12 90 ARG A C 1
ATOM 735 O O . ARG A 1 90 ? -2.790 6.798 -10.564 1.00 81.12 90 ARG A O 1
ATOM 742 N N . ALA A 1 91 ? -1.706 8.750 -10.330 1.00 86.50 91 ALA A N 1
ATOM 743 C CA . ALA A 1 91 ? -0.843 8.603 -11.502 1.00 86.50 91 ALA A CA 1
ATOM 744 C C . ALA A 1 91 ? 0.005 7.316 -11.502 1.00 86.50 91 ALA A C 1
ATOM 746 O O . ALA A 1 91 ? 0.360 6.828 -12.567 1.00 86.50 91 ALA A O 1
ATOM 747 N N . ILE A 1 92 ? 0.335 6.752 -10.332 1.00 90.06 92 ILE A N 1
ATOM 748 C CA . ILE A 1 92 ? 1.075 5.482 -10.242 1.00 90.06 92 ILE A CA 1
ATOM 749 C C . ILE A 1 92 ? 0.215 4.342 -10.788 1.00 90.06 92 ILE A C 1
ATOM 751 O O . ILE A 1 92 ? 0.706 3.497 -11.530 1.00 90.06 92 ILE A O 1
ATOM 755 N N . PHE A 1 93 ? -1.064 4.326 -10.422 1.00 88.19 93 PHE A N 1
ATOM 756 C CA . PHE A 1 93 ? -1.971 3.245 -10.783 1.00 88.19 93 PHE A CA 1
ATOM 757 C C . PHE A 1 93 ? -2.511 3.373 -12.208 1.00 88.19 93 PHE A C 1
ATOM 759 O O . PHE A 1 93 ? -2.822 2.369 -12.825 1.00 88.19 93 PHE A O 1
ATOM 766 N N . GLU A 1 94 ? -2.583 4.590 -12.747 1.00 88.19 94 GLU A N 1
ATOM 767 C CA . GLU A 1 94 ? -2.874 4.810 -14.171 1.00 88.19 94 GLU A CA 1
ATOM 768 C C . GLU A 1 94 ? -1.662 4.507 -15.067 1.00 88.19 94 GLU A C 1
ATOM 770 O O . GLU A 1 94 ? -1.816 4.276 -16.264 1.00 88.19 94 GLU A O 1
ATOM 775 N N . TYR A 1 95 ? -0.447 4.524 -14.507 1.00 93.25 95 TYR A N 1
ATOM 776 C CA . TYR A 1 95 ? 0.785 4.259 -15.248 1.00 93.25 95 TYR A CA 1
ATOM 777 C C . TYR A 1 95 ? 1.061 2.766 -15.454 1.00 93.25 95 TYR A C 1
ATOM 779 O O . TYR A 1 95 ? 1.566 2.386 -16.511 1.00 93.25 95 TYR A O 1
ATOM 787 N N . PHE A 1 96 ? 0.796 1.933 -14.445 1.00 94.69 96 PHE A N 1
ATOM 788 C CA . PHE A 1 96 ? 1.055 0.497 -14.515 1.00 94.69 96 PHE A CA 1
ATOM 789 C C . PHE A 1 96 ? -0.171 -0.275 -15.005 1.00 94.69 96 PHE A C 1
ATOM 791 O O . PHE A 1 96 ? -1.263 -0.113 -14.471 1.00 94.69 96 PHE A O 1
ATOM 798 N N . ASP A 1 97 ? 0.042 -1.166 -15.969 1.00 93.75 97 ASP A N 1
ATOM 799 C CA . ASP A 1 97 ? -0.955 -2.129 -16.438 1.00 93.75 97 ASP A CA 1
ATOM 800 C C . ASP A 1 97 ? -0.848 -3.404 -15.589 1.00 93.75 97 ASP A C 1
ATOM 802 O O . ASP A 1 97 ? -0.156 -4.356 -15.949 1.00 93.75 97 ASP A O 1
ATOM 806 N N . ALA A 1 98 ? -1.432 -3.358 -14.390 1.00 92.88 98 ALA A N 1
ATOM 807 C CA . ALA A 1 98 ? -1.299 -4.395 -13.371 1.00 92.88 98 ALA A CA 1
ATOM 808 C C . ALA A 1 98 ? -2.613 -4.619 -12.616 1.00 92.88 98 ALA A C 1
ATOM 810 O O . ALA A 1 98 ? -3.411 -3.698 -12.434 1.00 92.88 98 ALA A O 1
ATOM 811 N N . CYS A 1 99 ? -2.807 -5.829 -12.086 1.00 91.88 99 CYS A N 1
ATOM 812 C CA . CYS A 1 99 ? -3.892 -6.082 -11.140 1.00 91.88 99 CYS A CA 1
ATOM 813 C C . CYS A 1 99 ? -3.651 -5.293 -9.846 1.00 91.88 99 CYS A C 1
ATOM 815 O O . CYS A 1 99 ? -2.523 -5.232 -9.356 1.00 91.88 99 CYS A O 1
ATOM 817 N N . LEU A 1 100 ? -4.705 -4.723 -9.259 1.00 90.56 100 LEU A N 1
ATOM 818 C CA . LEU A 1 100 ? -4.612 -3.949 -8.021 1.00 90.56 100 LEU A CA 1
ATOM 819 C C . LEU A 1 100 ? -5.282 -4.706 -6.870 1.00 90.56 100 LEU A C 1
ATOM 821 O O . LEU A 1 100 ? -6.452 -5.069 -6.956 1.00 90.56 100 LEU A O 1
ATOM 825 N N . LEU A 1 101 ? -4.548 -4.911 -5.777 1.00 90.88 101 LEU A N 1
ATOM 826 C CA . LEU A 1 101 ? -5.050 -5.478 -4.527 1.00 90.88 101 LEU A CA 1
ATOM 827 C C . LEU A 1 101 ? -4.981 -4.415 -3.431 1.00 90.88 101 LEU A C 1
ATOM 829 O O . LEU A 1 101 ? -3.902 -4.113 -2.922 1.00 90.88 101 LEU A O 1
ATOM 833 N N . GLY A 1 102 ? -6.130 -3.850 -3.066 1.00 88.44 102 GLY A N 1
ATOM 834 C CA . GLY A 1 102 ? -6.246 -2.916 -1.950 1.00 88.44 102 GLY A CA 1
ATOM 835 C C . GLY A 1 102 ? -6.487 -3.628 -0.624 1.00 88.44 102 GLY A C 1
ATOM 836 O O . GLY A 1 102 ? -7.448 -4.380 -0.497 1.00 88.44 102 GLY A O 1
ATOM 837 N N . LEU A 1 103 ? -5.645 -3.356 0.371 1.00 88.00 103 LEU A N 1
ATOM 838 C CA . LEU A 1 103 ? -5.830 -3.781 1.755 1.00 88.00 103 LEU A CA 1
ATOM 839 C C . LEU A 1 103 ? -6.269 -2.576 2.585 1.00 88.00 103 LEU A C 1
ATOM 841 O O . LEU A 1 103 ? -5.712 -1.484 2.455 1.00 88.00 103 LEU A O 1
ATOM 845 N N . THR A 1 104 ? -7.277 -2.749 3.435 1.00 82.88 104 THR A N 1
ATOM 846 C CA . THR A 1 104 ? -7.660 -1.707 4.385 1.00 82.88 104 THR A CA 1
ATOM 847 C C . THR A 1 104 ? -8.373 -2.278 5.599 1.00 82.88 104 THR A C 1
ATOM 849 O O . THR A 1 104 ? -9.136 -3.235 5.483 1.00 82.88 104 THR A O 1
ATOM 852 N N . ALA A 1 105 ? -8.121 -1.668 6.756 1.00 77.75 105 ALA A N 1
ATOM 853 C CA . ALA A 1 105 ? -8.809 -1.983 8.001 1.00 77.75 105 ALA A CA 1
ATOM 854 C C . ALA A 1 105 ? -9.991 -1.037 8.290 1.00 77.75 105 ALA A C 1
ATOM 856 O O . ALA A 1 105 ? -10.776 -1.303 9.200 1.00 77.75 105 ALA A O 1
ATOM 857 N N . THR A 1 106 ? -10.135 0.079 7.559 1.00 65.62 106 THR A N 1
ATOM 858 C CA . THR A 1 106 ? -11.178 1.072 7.851 1.00 65.62 106 THR A CA 1
ATOM 859 C C . THR A 1 106 ? -12.514 0.707 7.188 1.00 65.62 106 THR A C 1
ATOM 861 O O . THR A 1 106 ? -12.560 0.327 6.015 1.00 65.62 106 THR A O 1
ATOM 864 N N . PRO A 1 107 ? -13.636 0.795 7.929 1.00 54.09 107 PRO A N 1
ATOM 865 C CA . PRO A 1 107 ? -14.928 0.307 7.462 1.00 54.09 107 PRO A CA 1
ATOM 866 C C . PRO A 1 107 ? -15.531 1.176 6.350 1.00 54.09 107 PRO A C 1
ATOM 868 O O . PRO A 1 107 ? -15.316 2.388 6.287 1.00 54.09 107 PRO A O 1
ATOM 871 N N . LYS A 1 108 ? -16.400 0.552 5.538 1.00 54.69 108 LYS A N 1
ATOM 872 C CA . LYS A 1 108 ? -17.143 1.119 4.389 1.00 54.69 108 LYS A CA 1
ATOM 873 C C . LYS A 1 108 ? -17.682 2.548 4.558 1.00 54.69 108 LYS A C 1
ATOM 875 O O . LYS A 1 108 ? -17.807 3.252 3.567 1.00 54.69 108 LYS A O 1
ATOM 880 N N . LYS A 1 109 ? -18.050 2.968 5.776 1.00 49.75 109 LYS A N 1
ATOM 881 C CA . LYS A 1 109 ? -18.668 4.283 6.041 1.00 49.75 109 LYS A CA 1
ATOM 882 C C . LYS A 1 109 ? -17.688 5.457 5.948 1.00 49.75 109 LYS A C 1
ATOM 884 O O . LYS A 1 109 ? -18.121 6.564 5.655 1.00 49.75 109 LYS A O 1
ATOM 889 N N . THR A 1 110 ? -16.400 5.219 6.190 1.00 50.59 110 THR A N 1
ATOM 890 C CA . THR A 1 110 ? -15.351 6.258 6.153 1.00 50.59 110 THR A CA 1
ATOM 891 C C . THR A 1 110 ? -14.592 6.247 4.825 1.00 50.59 110 THR A C 1
ATOM 893 O O . THR A 1 110 ? -13.865 7.183 4.502 1.00 50.59 110 THR A O 1
ATOM 896 N N . VAL A 1 111 ? -14.762 5.185 4.035 1.00 55.72 111 VAL A N 1
ATOM 897 C CA . VAL A 1 111 ? -14.180 5.065 2.701 1.00 55.72 111 VAL A CA 1
ATOM 898 C C . VAL A 1 111 ? -15.049 5.860 1.728 1.00 55.72 111 VAL A C 1
ATOM 900 O O . VAL A 1 111 ? -16.224 5.549 1.542 1.00 55.72 111 VAL A O 1
ATOM 903 N N . HIS A 1 112 ? -14.489 6.904 1.109 1.00 56.44 112 HIS A N 1
ATOM 904 C CA . HIS A 1 112 ? -15.231 7.685 0.119 1.00 56.44 112 HIS A CA 1
ATOM 905 C C . HIS A 1 112 ? -15.666 6.800 -1.060 1.00 56.44 112 HIS A C 1
ATOM 907 O O . HIS A 1 112 ? -14.955 5.882 -1.475 1.00 56.44 112 HIS A O 1
ATOM 913 N N . GLN A 1 113 ? -16.828 7.121 -1.632 1.00 53.91 113 GLN A N 1
ATOM 914 C CA . GLN A 1 113 ? -17.435 6.431 -2.777 1.00 53.91 113 GLN A CA 1
ATOM 915 C C . GLN A 1 113 ? -16.449 6.212 -3.941 1.00 53.91 113 GLN A C 1
ATOM 917 O O . GLN A 1 113 ? -16.442 5.165 -4.582 1.00 53.91 113 GLN A O 1
ATOM 922 N N . SER A 1 114 ? -15.524 7.148 -4.123 1.00 57.44 114 SER A N 1
ATOM 923 C CA . SER A 1 114 ? -14.505 7.129 -5.161 1.00 57.44 114 SER A CA 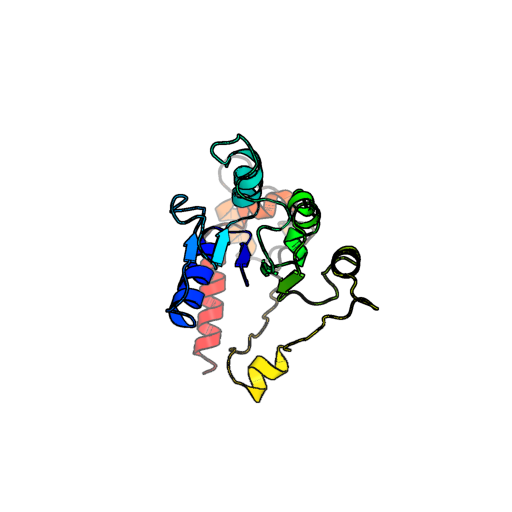1
ATOM 924 C C . SER A 1 114 ? -13.440 6.011 -5.028 1.00 57.44 114 SER A C 1
ATOM 926 O O . SER A 1 114 ? -12.728 5.764 -5.996 1.00 57.44 114 SER A O 1
ATOM 928 N N . THR A 1 115 ? -13.279 5.328 -3.876 1.00 58.62 115 THR A N 1
ATOM 929 C CA . THR A 1 115 ? -12.293 4.219 -3.720 1.00 58.62 115 THR A CA 1
ATOM 930 C C . THR A 1 115 ? -12.834 3.002 -4.443 1.00 58.62 115 THR A C 1
ATOM 932 O O . THR A 1 115 ? -12.113 2.316 -5.157 1.00 58.62 115 THR A O 1
ATOM 935 N N . TYR A 1 116 ? -14.124 2.739 -4.246 1.00 61.25 116 TYR A N 1
ATOM 936 C CA . TYR A 1 116 ? -14.812 1.599 -4.829 1.00 61.25 116 TYR A CA 1
ATOM 937 C C . TYR A 1 116 ? -14.959 1.748 -6.341 1.00 61.25 116 TYR A C 1
ATOM 939 O O . TYR A 1 116 ? -14.761 0.776 -7.064 1.00 61.25 116 TYR A O 1
ATOM 947 N N . GLU A 1 117 ? -15.224 2.968 -6.816 1.00 62.47 117 GLU A N 1
ATOM 948 C CA . GLU A 1 117 ? -15.230 3.284 -8.249 1.00 62.47 117 GLU A CA 1
ATOM 949 C C . GLU A 1 117 ? -13.863 3.024 -8.893 1.00 62.47 117 GLU A C 1
ATOM 951 O O . GLU A 1 117 ? -13.794 2.486 -9.994 1.00 62.47 117 GLU A O 1
ATOM 956 N N . PHE A 1 118 ? -12.769 3.348 -8.197 1.00 65.75 118 PHE A N 1
ATOM 957 C CA . PHE A 1 118 ? -11.415 3.126 -8.704 1.00 65.75 118 PHE A CA 1
ATOM 958 C C . PHE A 1 118 ? -11.056 1.636 -8.849 1.00 65.75 118 PHE A C 1
ATOM 960 O O . PHE A 1 118 ? -10.353 1.261 -9.783 1.00 65.75 118 PHE A O 1
ATOM 967 N N . PHE A 1 119 ? -11.556 0.780 -7.958 1.00 67.12 119 PHE A N 1
ATOM 968 C CA . PHE A 1 119 ? -11.349 -0.671 -8.021 1.00 67.12 119 PHE A CA 1
ATOM 969 C C . PHE A 1 119 ? -12.417 -1.420 -8.843 1.00 67.12 119 PHE A C 1
ATOM 971 O O . PHE A 1 119 ? -12.487 -2.645 -8.761 1.00 67.12 119 PHE A O 1
ATOM 978 N N . ASP A 1 120 ? -13.266 -0.711 -9.599 1.00 61.50 120 ASP A N 1
ATOM 979 C CA . ASP A 1 120 ? -14.392 -1.283 -10.363 1.00 61.50 120 ASP A CA 1
ATOM 980 C C . ASP A 1 120 ? -15.304 -2.196 -9.512 1.00 61.50 120 ASP A C 1
ATOM 982 O O . ASP A 1 120 ? -15.804 -3.246 -9.927 1.00 61.50 120 ASP A O 1
ATOM 986 N N . MET A 1 121 ? -15.503 -1.815 -8.248 1.00 59.88 121 MET A N 1
ATOM 987 C CA . MET A 1 121 ? -16.227 -2.636 -7.285 1.00 59.88 121 MET A CA 1
ATOM 988 C C . MET A 1 121 ? -17.722 -2.388 -7.418 1.00 59.88 121 MET A C 1
ATOM 990 O O . MET A 1 121 ? -18.261 -1.394 -6.923 1.00 59.88 121 MET A O 1
ATOM 994 N N . LYS A 1 122 ? -18.422 -3.329 -8.058 1.00 49.88 122 LYS A N 1
ATOM 995 C CA . LYS A 1 122 ? -19.888 -3.310 -8.143 1.00 49.88 122 LYS A CA 1
ATOM 996 C C . LYS A 1 122 ? -20.493 -3.188 -6.735 1.00 49.88 122 LYS A C 1
ATOM 998 O O . LYS A 1 122 ? -20.225 -4.004 -5.857 1.00 49.88 122 LYS A O 1
ATOM 1003 N N . ASN A 1 123 ? -21.341 -2.178 -6.539 1.00 54.25 123 ASN A N 1
ATOM 1004 C CA . ASN A 1 123 ? -22.107 -1.912 -5.312 1.00 54.25 123 ASN A CA 1
ATOM 1005 C C . ASN A 1 123 ? -21.298 -1.502 -4.059 1.00 54.25 123 ASN A C 1
ATOM 1007 O O . ASN A 1 123 ? -21.800 -1.684 -2.949 1.00 54.25 123 ASN A O 1
ATOM 1011 N N . ASN A 1 124 ? -20.085 -0.944 -4.189 1.00 59.28 124 ASN A N 1
ATOM 1012 C CA . ASN A 1 124 ? -19.264 -0.505 -3.040 1.00 59.28 124 ASN A CA 1
ATOM 1013 C C . ASN A 1 124 ? -19.000 -1.623 -2.007 1.00 59.28 124 ASN A C 1
ATOM 1015 O O . ASN A 1 124 ? -18.956 -1.396 -0.791 1.00 59.28 124 ASN A O 1
ATOM 1019 N N . MET A 1 125 ? -18.886 -2.866 -2.479 1.00 63.97 125 MET A N 1
ATOM 1020 C CA . MET A 1 125 ? -18.710 -4.045 -1.635 1.00 63.97 125 MET A CA 1
ATOM 1021 C C . MET A 1 125 ? -17.287 -4.599 -1.784 1.00 63.97 125 MET A C 1
ATOM 1023 O O . MET A 1 125 ? -16.926 -4.931 -2.909 1.00 63.97 125 MET A O 1
ATOM 1027 N N . PRO A 1 126 ? -16.495 -4.709 -0.693 1.00 73.00 126 PRO A N 1
ATOM 1028 C CA . PRO A 1 126 ? -15.204 -5.394 -0.666 1.00 73.00 126 PRO A CA 1
ATOM 1029 C C . PRO A 1 126 ? -15.346 -6.816 -1.207 1.00 73.00 126 PRO A C 1
ATOM 1031 O O . PRO A 1 126 ? -16.362 -7.467 -0.963 1.00 73.00 126 PRO A O 1
ATOM 1034 N N . THR A 1 127 ? -14.328 -7.277 -1.933 1.00 81.06 127 THR A N 1
ATOM 1035 C CA . THR A 1 127 ? -14.274 -8.648 -2.459 1.00 81.06 127 THR A CA 1
ATOM 1036 C C . THR A 1 127 ? -14.295 -9.676 -1.331 1.00 81.06 127 THR A C 1
ATOM 1038 O O . THR A 1 127 ? -14.905 -10.728 -1.480 1.00 81.06 127 THR A O 1
ATOM 1041 N N . ASP A 1 128 ? -13.654 -9.352 -0.208 1.00 84.31 128 ASP A N 1
ATOM 1042 C CA . ASP A 1 128 ? -13.615 -10.178 0.993 1.00 84.31 128 ASP A CA 1
ATOM 1043 C C . ASP A 1 128 ? -13.534 -9.285 2.242 1.00 84.31 128 ASP A C 1
ATOM 1045 O O . ASP A 1 128 ? -13.019 -8.163 2.170 1.00 84.31 128 ASP A O 1
ATOM 1049 N N . VAL A 1 129 ? -14.067 -9.754 3.371 1.00 84.00 129 VAL A N 1
ATOM 1050 C CA . VAL A 1 129 ? -14.069 -9.035 4.653 1.00 84.00 129 VAL A CA 1
ATOM 1051 C C . VAL A 1 129 ? -13.803 -10.008 5.783 1.00 84.00 129 VAL A C 1
ATOM 1053 O O . VAL A 1 129 ? -14.574 -10.932 6.015 1.00 84.00 129 VAL A O 1
ATOM 1056 N N . TYR A 1 130 ? -12.756 -9.715 6.544 1.00 86.69 130 TYR A N 1
ATOM 1057 C CA . TYR A 1 130 ? -12.488 -10.361 7.817 1.00 86.69 130 TYR A CA 1
ATOM 1058 C C . TYR A 1 130 ? -12.969 -9.451 8.950 1.00 86.69 130 TYR A C 1
ATOM 1060 O O . TYR A 1 130 ? -12.395 -8.385 9.188 1.00 86.69 130 TYR A O 1
ATOM 1068 N N . GLU A 1 131 ? -14.082 -9.819 9.585 1.00 86.94 131 GLU A N 1
ATOM 1069 C CA . GLU A 1 131 ? -14.748 -8.964 10.569 1.00 86.94 131 GLU A CA 1
ATOM 1070 C C . GLU A 1 131 ? -14.109 -9.045 11.961 1.00 86.94 131 GLU A C 1
ATOM 1072 O O . GLU A 1 131 ? -13.545 -10.059 12.369 1.00 86.94 131 GLU A O 1
ATOM 1077 N N . TYR A 1 132 ? -14.246 -7.960 12.727 1.00 86.25 132 TYR A N 1
ATOM 1078 C CA . TYR A 1 132 ? -13.714 -7.860 14.088 1.00 86.25 132 TYR A CA 1
ATOM 1079 C C . TYR A 1 132 ? -14.233 -8.969 15.018 1.00 86.25 132 TYR A C 1
ATOM 1081 O O . TYR A 1 132 ? -13.464 -9.520 15.800 1.00 86.25 132 TYR A O 1
ATOM 1089 N N . ASP A 1 133 ? -15.517 -9.326 14.912 1.00 86.75 133 ASP A N 1
ATOM 1090 C CA . ASP A 1 133 ? -16.119 -10.389 15.725 1.00 86.75 133 ASP A CA 1
ATOM 1091 C C . ASP A 1 133 ? -15.446 -11.745 15.479 1.00 86.75 133 ASP A C 1
ATOM 1093 O O . ASP A 1 133 ? -15.122 -12.464 16.421 1.00 86.75 133 ASP A O 1
ATOM 1097 N N . GLU A 1 134 ? -15.143 -12.058 14.218 1.00 90.88 134 GLU A N 1
ATOM 1098 C CA . GLU A 1 134 ? -14.432 -13.278 13.846 1.00 90.88 134 GLU A CA 1
ATOM 1099 C C . GLU A 1 134 ? -13.011 -13.303 14.423 1.00 90.88 134 GLU A C 1
ATOM 1101 O O . GLU A 1 134 ? -12.615 -14.282 15.062 1.00 90.88 134 GLU A O 1
ATOM 1106 N N . ALA A 1 135 ? -12.294 -12.185 14.303 1.00 89.12 135 ALA A N 1
ATOM 1107 C CA . ALA A 1 135 ? -10.938 -12.031 14.816 1.00 89.12 135 ALA A CA 1
ATOM 1108 C C . ALA A 1 135 ? -10.824 -12.200 16.343 1.00 89.12 135 ALA A C 1
ATOM 1110 O O . ALA A 1 135 ? -9.798 -12.673 16.842 1.00 89.12 135 ALA A O 1
ATOM 1111 N N . ILE A 1 136 ? -11.861 -11.808 17.089 1.00 90.25 136 ILE A N 1
ATOM 1112 C CA . ILE A 1 136 ? -11.897 -11.872 18.557 1.00 90.25 136 ILE A CA 1
ATOM 1113 C C . ILE A 1 136 ? -12.472 -13.199 19.051 1.00 90.25 136 ILE A C 1
ATOM 1115 O O . ILE A 1 136 ? -11.860 -13.853 19.895 1.00 90.25 136 ILE A O 1
ATOM 1119 N N . ASN A 1 137 ? -13.653 -13.580 18.560 1.00 90.38 137 ASN A N 1
ATOM 1120 C CA . ASN A 1 137 ? -14.475 -14.630 19.159 1.00 90.38 137 ASN A CA 1
ATOM 1121 C C . ASN A 1 137 ? -14.268 -16.008 18.526 1.00 90.38 137 ASN A C 1
ATOM 1123 O O . ASN A 1 137 ? -14.537 -17.005 19.193 1.00 90.38 137 ASN A O 1
ATOM 1127 N N . LYS A 1 138 ? -13.809 -16.082 17.269 1.00 90.38 138 LYS A N 1
ATOM 1128 C CA . LYS A 1 138 ? -13.553 -17.363 16.591 1.00 90.38 138 LYS A CA 1
ATOM 1129 C C . LYS A 1 138 ? -12.069 -17.703 16.563 1.00 90.38 138 LYS A C 1
ATOM 1131 O O . LYS A 1 138 ? -11.678 -18.766 17.034 1.00 90.38 138 LYS A O 1
ATOM 1136 N N . ASP A 1 139 ? -11.257 -16.793 16.034 1.00 91.56 139 ASP A N 1
ATOM 1137 C CA . ASP A 1 139 ? -9.848 -17.084 15.750 1.00 91.56 139 ASP A CA 1
ATOM 1138 C C . ASP A 1 139 ? -8.909 -16.663 16.884 1.00 91.56 139 ASP A C 1
ATOM 1140 O O . ASP A 1 139 ? -7.758 -17.097 16.929 1.00 91.56 139 ASP A O 1
ATOM 1144 N N . HIS A 1 140 ? -9.396 -15.830 17.811 1.00 88.81 140 HIS A N 1
ATOM 1145 C CA . HIS A 1 140 ? -8.649 -15.333 18.970 1.00 88.81 140 HIS A CA 1
ATOM 1146 C C . HIS A 1 140 ? -7.289 -14.707 18.600 1.00 88.81 140 HIS A C 1
ATOM 1148 O O . HIS A 1 140 ? -6.301 -14.837 19.324 1.00 88.81 140 HIS A O 1
ATOM 1154 N N . VAL A 1 141 ? -7.238 -14.019 17.455 1.00 90.00 141 VAL A N 1
ATOM 1155 C CA . VAL A 1 141 ? -6.034 -13.343 16.940 1.00 90.00 141 VAL A CA 1
ATOM 1156 C C . VAL A 1 141 ? -5.937 -11.885 17.387 1.00 90.00 141 VAL A C 1
ATOM 1158 O O . VAL A 1 141 ? -4.867 -11.284 17.285 1.00 90.00 141 VAL A O 1
ATOM 1161 N N . LEU A 1 142 ? -7.033 -11.312 17.893 1.00 88.12 142 LEU A N 1
ATOM 1162 C CA . LEU A 1 142 ? -7.088 -9.965 18.457 1.00 88.12 142 LEU A CA 1
ATOM 1163 C C . LEU A 1 142 ? -7.489 -9.994 19.938 1.00 88.12 142 LEU A C 1
ATOM 1165 O O . LEU A 1 142 ? -8.139 -10.922 20.416 1.00 88.12 142 LEU A O 1
ATOM 1169 N N . VAL A 1 143 ? -7.111 -8.938 20.660 1.00 87.56 143 VAL A N 1
ATOM 1170 C CA . VAL A 1 143 ? -7.543 -8.692 22.043 1.00 87.56 143 VAL A CA 1
ATOM 1171 C C . VAL A 1 143 ? -8.715 -7.708 22.015 1.00 87.56 143 VAL A C 1
ATOM 1173 O O . VAL A 1 143 ? -8.604 -6.682 21.336 1.00 87.56 143 VAL A O 1
ATOM 1176 N N . PRO A 1 144 ? -9.827 -7.980 22.725 1.00 83.50 144 PRO A N 1
ATOM 1177 C CA . PRO A 1 144 ? -10.968 -7.078 22.736 1.00 83.50 144 PRO A CA 1
ATOM 1178 C C . PRO A 1 144 ? -10.606 -5.755 23.407 1.00 83.50 144 PRO A C 1
ATOM 1180 O O . PRO A 1 144 ? -9.948 -5.734 24.447 1.00 83.50 144 PRO A O 1
ATOM 1183 N N . PHE A 1 145 ? -11.054 -4.647 22.818 1.00 79.88 145 PHE A N 1
ATOM 1184 C CA . PHE A 1 145 ? -10.907 -3.324 23.416 1.00 79.88 145 PHE A CA 1
ATOM 1185 C C . PHE A 1 145 ? -12.199 -2.889 24.111 1.00 79.88 145 PHE A C 1
ATOM 1187 O O . PHE A 1 145 ? -13.302 -3.193 23.658 1.00 79.88 145 PHE A O 1
ATOM 1194 N N . TYR A 1 146 ? -12.044 -2.129 25.192 1.00 77.50 146 TYR A 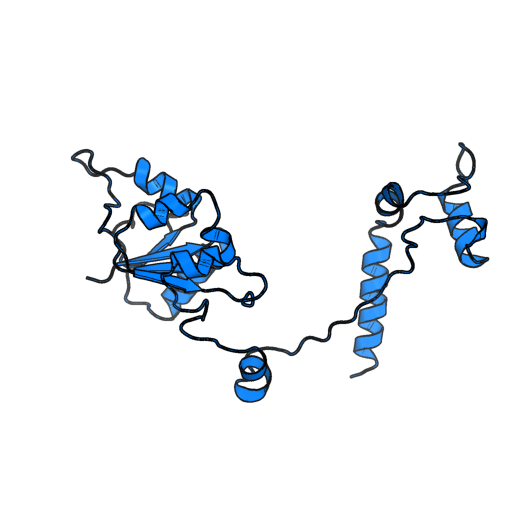N 1
ATOM 1195 C CA . TYR A 1 146 ? -13.139 -1.465 25.887 1.00 77.50 146 TYR A CA 1
ATOM 1196 C C . TYR A 1 146 ? -12.959 0.039 25.732 1.00 77.50 146 TYR A C 1
ATOM 1198 O O . TYR A 1 146 ? -11.975 0.613 26.201 1.00 77.50 146 TYR A O 1
ATOM 1206 N N . LEU A 1 147 ? -13.895 0.675 25.031 1.00 71.19 147 LEU A N 1
ATOM 1207 C CA . LEU A 1 147 ? -13.900 2.120 24.870 1.00 71.19 147 LEU A CA 1
ATOM 1208 C C . LEU A 1 147 ? -14.420 2.750 26.166 1.00 71.19 147 LEU A C 1
ATOM 1210 O O . LEU A 1 147 ? -15.581 2.564 26.527 1.00 71.19 147 LEU A O 1
ATOM 1214 N N . ILE A 1 148 ? -13.561 3.484 26.866 1.00 74.81 148 ILE A N 1
ATOM 1215 C CA . ILE A 1 148 ? -13.970 4.305 28.005 1.00 74.81 148 ILE A CA 1
ATOM 1216 C C . ILE A 1 148 ? -14.012 5.747 27.516 1.00 74.81 148 ILE A C 1
ATOM 1218 O O . ILE A 1 148 ? -12.999 6.443 27.527 1.00 74.81 148 ILE A O 1
ATOM 1222 N N . GLU A 1 149 ? -15.183 6.193 27.069 1.00 62.94 149 GLU A N 1
ATOM 1223 C CA . GLU A 1 149 ? -15.407 7.611 26.804 1.00 62.94 149 GLU A CA 1
ATOM 1224 C C . GLU A 1 149 ? -15.437 8.351 28.141 1.00 62.94 149 GLU A C 1
ATOM 1226 O O . GLU A 1 149 ? -16.205 8.036 29.048 1.00 62.94 149 GLU A O 1
ATOM 1231 N N . THR A 1 150 ? -14.533 9.308 28.306 1.00 52.38 150 THR A N 1
ATOM 1232 C CA . THR A 1 150 ? -14.544 10.235 29.433 1.00 52.38 150 THR A CA 1
ATOM 1233 C C . THR A 1 150 ? -14.670 11.619 28.841 1.00 52.38 150 THR A C 1
ATOM 1235 O O . THR A 1 150 ? -13.758 12.090 28.168 1.00 52.38 150 THR A O 1
ATOM 1238 N N . ALA A 1 151 ? -15.817 12.250 29.069 1.00 51.06 151 ALA A N 1
ATOM 1239 C CA . ALA A 1 151 ? -15.911 13.688 28.936 1.00 51.06 151 ALA A CA 1
ATOM 1240 C C . ALA A 1 151 ? -15.130 14.273 30.112 1.00 51.06 151 ALA A C 1
ATOM 1242 O O . ALA A 1 151 ? -15.579 14.208 31.258 1.00 51.06 151 ALA A O 1
ATOM 1243 N N . THR A 1 152 ? -13.934 14.793 29.854 1.00 49.34 152 THR A N 1
ATOM 1244 C CA . THR A 1 152 ? -13.349 15.776 30.763 1.00 49.34 152 THR A CA 1
ATOM 1245 C C . THR A 1 152 ? -14.380 16.898 30.862 1.00 49.34 152 THR A C 1
ATOM 1247 O O . THR A 1 152 ? -14.897 17.330 29.830 1.00 49.34 152 THR A O 1
ATOM 1250 N N . ARG A 1 153 ? -14.741 17.336 32.072 1.00 46.19 153 ARG A N 1
ATOM 1251 C CA . ARG A 1 153 ? -15.663 18.466 32.297 1.00 46.19 153 ARG A CA 1
ATOM 1252 C C . ARG A 1 153 ? -14.994 19.788 31.906 1.00 46.19 153 ARG A C 1
ATOM 1254 O O . ARG A 1 153 ? -14.979 20.726 32.682 1.00 46.19 153 ARG A O 1
ATOM 1261 N N . ILE A 1 154 ? -14.406 19.852 30.720 1.00 50.41 154 ILE A N 1
ATOM 1262 C CA . ILE A 1 154 ? -14.012 21.098 30.092 1.00 50.41 154 ILE A CA 1
ATOM 1263 C C . ILE A 1 154 ? -15.306 21.623 29.475 1.00 50.41 154 ILE A C 1
ATOM 1265 O O . ILE A 1 154 ? -15.812 20.994 28.543 1.00 50.41 154 ILE A O 1
ATOM 1269 N N . PRO A 1 155 ? -15.914 22.689 30.018 1.00 52.16 155 PRO A N 1
ATOM 1270 C CA . PRO A 1 155 ? -17.129 23.223 29.434 1.00 52.16 155 PRO A CA 1
ATOM 1271 C C . PRO A 1 155 ? -16.796 23.718 28.025 1.00 52.16 155 PRO A C 1
ATOM 1273 O O . PRO A 1 155 ? -15.828 24.460 27.851 1.00 52.16 155 PRO A O 1
ATOM 1276 N N . ASP A 1 156 ? -17.618 23.360 27.035 1.00 52.19 156 ASP A N 1
ATOM 1277 C CA . ASP A 1 156 ? -17.545 23.936 25.680 1.00 52.19 156 ASP A CA 1
ATOM 1278 C C . ASP A 1 156 ? -17.610 25.479 25.709 1.00 52.19 156 ASP A C 1
ATOM 1280 O O . ASP A 1 156 ? -17.159 26.140 24.777 1.00 52.19 156 ASP A O 1
ATOM 1284 N N . ASP A 1 157 ? -18.134 26.043 26.804 1.00 56.12 157 ASP A N 1
ATOM 1285 C CA . ASP A 1 157 ? -18.286 27.474 27.063 1.00 56.12 157 ASP A CA 1
ATOM 1286 C C . ASP A 1 157 ? -17.057 28.146 27.696 1.00 56.12 157 ASP A C 1
ATOM 1288 O O . ASP A 1 157 ? -17.059 29.364 27.837 1.00 56.12 157 ASP A O 1
ATOM 1292 N N . GLY A 1 158 ? -16.018 27.404 28.089 1.00 59.69 158 GLY A N 1
ATOM 1293 C CA . GLY A 1 158 ? -14.853 27.952 28.787 1.00 59.69 158 GLY A CA 1
ATOM 1294 C C . GLY A 1 158 ? -14.890 27.748 30.312 1.00 59.69 158 GLY A C 1
ATOM 1295 O O . GLY A 1 158 ? -15.859 27.218 30.853 1.00 59.69 158 GLY A O 1
ATOM 1296 N N . ILE A 1 159 ? -13.851 28.186 31.033 1.00 64.81 159 ILE A N 1
ATOM 1297 C CA . ILE A 1 159 ? -13.837 28.180 32.509 1.00 64.81 159 ILE A CA 1
ATOM 1298 C C . ILE A 1 159 ? -14.324 29.545 32.993 1.00 64.81 159 ILE A C 1
ATOM 1300 O O . ILE A 1 159 ? -13.788 30.579 32.594 1.00 64.81 159 ILE A O 1
ATOM 1304 N N . THR A 1 160 ? -15.363 29.568 33.824 1.00 67.75 160 THR A N 1
ATOM 1305 C CA . THR A 1 160 ? -15.853 30.786 34.484 1.00 67.75 160 THR A CA 1
ATOM 1306 C C . THR A 1 160 ? -15.653 30.608 35.976 1.00 67.75 160 THR A C 1
ATOM 1308 O O . THR A 1 160 ? -16.191 29.658 36.540 1.00 67.75 160 THR A O 1
ATOM 1311 N N 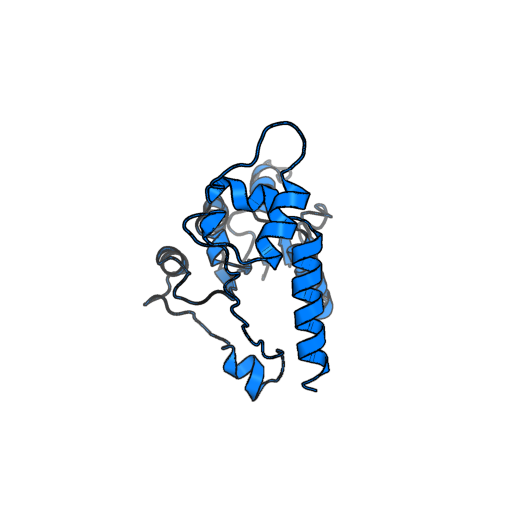. TYR A 1 161 ? -14.929 31.525 36.612 1.00 65.75 161 TYR A N 1
ATOM 1312 C CA . TYR A 1 161 ? -14.553 31.406 38.022 1.00 65.75 161 TYR A CA 1
ATOM 1313 C C . TYR A 1 161 ? -15.758 31.236 38.969 1.00 65.75 161 TYR A C 1
ATOM 1315 O O . TYR A 1 161 ? -15.710 30.469 39.922 1.00 65.75 161 TYR A O 1
ATOM 1323 N N . GLU A 1 162 ? -16.895 31.866 38.661 1.00 66.00 162 GLU A N 1
ATOM 1324 C CA . GLU A 1 162 ? -18.134 31.731 39.448 1.00 66.00 162 GLU A CA 1
ATOM 1325 C C . GLU A 1 162 ? -18.767 30.328 39.407 1.00 66.00 162 GLU A C 1
ATOM 1327 O O . GLU A 1 162 ? -19.643 30.024 40.217 1.00 66.00 162 GLU A O 1
ATOM 1332 N N . LYS A 1 163 ? -18.374 29.489 38.441 1.00 66.38 163 LYS A N 1
ATOM 1333 C CA . LYS A 1 163 ? -18.896 28.127 38.257 1.00 66.38 163 LYS A CA 1
ATOM 1334 C C . LYS A 1 163 ? -17.981 27.047 38.843 1.00 66.38 163 LYS A C 1
ATOM 1336 O O . LYS A 1 163 ? -18.355 25.879 38.760 1.00 66.38 163 LYS A O 1
ATOM 1341 N N . LEU A 1 164 ? -16.823 27.434 39.376 1.00 69.25 164 LEU A N 1
ATOM 1342 C CA . LEU A 1 164 ? -15.856 26.537 40.004 1.00 69.25 164 LEU A CA 1
ATOM 1343 C C . LEU A 1 164 ? -16.259 26.241 41.451 1.00 69.25 164 LEU A C 1
ATOM 1345 O O . LEU A 1 164 ? -16.813 27.109 42.139 1.00 69.25 164 LEU A O 1
ATOM 1349 N N . ASP A 1 165 ? -15.995 25.019 41.906 1.00 71.56 165 ASP A N 1
ATOM 1350 C CA . ASP A 1 165 ? -16.122 24.679 43.322 1.00 71.56 165 ASP A CA 1
ATOM 1351 C C . ASP A 1 165 ? -14.951 25.230 44.165 1.00 71.56 165 ASP A C 1
ATOM 1353 O O . ASP A 1 165 ? -14.068 25.919 43.662 1.00 71.56 165 ASP A O 1
ATOM 1357 N N . GLU A 1 166 ? -15.003 25.043 45.486 1.00 65.69 166 GLU A N 1
ATOM 1358 C CA . GLU A 1 166 ? -14.043 25.660 46.415 1.00 65.69 166 GLU A CA 1
ATOM 1359 C C . GLU A 1 166 ? -12.610 25.131 46.219 1.00 65.69 166 GLU A C 1
ATOM 1361 O O . GLU A 1 166 ? -11.667 25.906 46.341 1.00 65.69 166 GLU A O 1
ATOM 1366 N N . GLU A 1 167 ? -12.459 23.858 45.839 1.00 63.31 167 GLU A N 1
ATOM 1367 C CA . GLU A 1 167 ? -11.164 23.215 45.570 1.00 63.31 167 GLU A CA 1
ATOM 1368 C C . GLU A 1 167 ? -10.618 23.663 44.202 1.00 63.31 167 GLU A C 1
ATOM 1370 O O . GLU A 1 167 ? -9.469 24.086 44.093 1.00 63.31 167 GLU A O 1
ATOM 1375 N N . GLU A 1 168 ? -11.471 23.701 43.172 1.00 60.91 168 GLU A N 1
ATOM 1376 C CA . GLU A 1 168 ? -11.125 24.209 41.838 1.00 60.91 168 GLU A CA 1
ATOM 1377 C C . GLU A 1 168 ? -10.772 25.709 41.844 1.00 60.91 168 GLU A C 1
ATOM 1379 O O . GLU A 1 168 ? -9.960 26.164 41.035 1.00 60.91 168 GLU A O 1
ATOM 1384 N N . ARG A 1 169 ? -11.377 26.506 42.736 1.00 65.56 169 ARG A N 1
ATOM 1385 C CA . ARG A 1 169 ? -11.051 27.934 42.896 1.00 65.56 169 ARG A CA 1
ATOM 1386 C C . ARG A 1 169 ? -9.688 28.151 43.527 1.00 65.56 169 ARG A C 1
ATOM 1388 O O . ARG A 1 169 ? -8.997 29.065 43.094 1.00 65.56 169 ARG A O 1
ATOM 1395 N N . GLU A 1 170 ? -9.318 27.340 44.513 1.00 67.62 170 GLU A N 1
ATOM 1396 C CA . GLU A 1 170 ? -8.003 27.411 45.153 1.00 67.62 170 GLU A CA 1
ATOM 1397 C C . GLU A 1 170 ? -6.900 27.084 44.133 1.00 67.62 170 GLU A C 1
ATOM 1399 O O . GLU A 1 170 ? -5.951 27.851 43.996 1.00 67.62 170 GLU A O 1
ATOM 1404 N N . GLU A 1 171 ? -7.089 26.043 43.310 1.00 64.81 171 GLU A N 1
ATOM 1405 C CA . GLU A 1 171 ? -6.165 25.710 42.213 1.00 64.81 171 GLU A CA 1
ATOM 1406 C C . GLU A 1 171 ? -6.085 26.818 41.146 1.00 64.81 171 GLU A C 1
ATOM 1408 O O . GLU A 1 171 ? -5.000 27.163 40.675 1.00 64.81 171 GLU A O 1
ATOM 1413 N N . TYR A 1 172 ? -7.226 27.408 40.777 1.00 65.94 172 TYR A N 1
ATOM 1414 C CA . TYR A 1 172 ? -7.275 28.520 39.825 1.00 65.94 172 TYR A CA 1
ATOM 1415 C C . TYR A 1 172 ? -6.589 29.779 40.380 1.00 65.94 172 TYR A C 1
ATOM 1417 O O . TYR A 1 172 ? -5.902 30.500 39.659 1.00 65.94 172 TYR A O 1
ATOM 1425 N N . GLU A 1 173 ? -6.753 30.069 41.667 1.00 68.56 173 GLU A N 1
ATOM 1426 C CA . GLU A 1 173 ? -6.067 31.181 42.322 1.00 68.56 173 GLU A CA 1
ATOM 1427 C C . GLU A 1 173 ? -4.557 30.935 42.400 1.00 68.56 173 GLU A C 1
ATOM 1429 O O . GLU A 1 173 ? -3.790 31.822 42.030 1.00 68.56 173 GLU A O 1
ATOM 1434 N N . ASP A 1 174 ? -4.118 29.734 42.771 1.00 69.44 174 ASP A N 1
ATOM 1435 C CA . ASP A 1 174 ? -2.696 29.378 42.809 1.00 69.44 174 ASP A CA 1
ATOM 1436 C C . ASP A 1 174 ? -2.017 29.497 41.431 1.00 69.44 174 ASP A C 1
ATOM 1438 O O . ASP A 1 174 ? -0.855 29.900 41.345 1.00 69.44 174 ASP A O 1
ATOM 1442 N N . GLU A 1 175 ? -2.727 29.186 40.341 1.00 64.31 175 GLU A N 1
ATOM 1443 C CA . GLU A 1 175 ? -2.170 29.229 38.983 1.00 64.31 175 GLU A CA 1
ATOM 1444 C C . GLU A 1 175 ? -2.172 30.640 38.357 1.00 64.31 175 GLU A C 1
ATOM 1446 O O . GLU A 1 175 ? -1.264 30.976 37.592 1.00 64.31 175 GLU A O 1
ATOM 1451 N N . PHE A 1 176 ? -3.167 31.484 38.667 1.00 63.47 176 PHE A N 1
ATOM 1452 C CA . PHE A 1 176 ? -3.378 32.777 37.990 1.00 63.47 176 PHE A CA 1
ATOM 1453 C C . PHE A 1 176 ? -3.100 34.026 38.852 1.00 63.47 176 PHE A C 1
ATOM 1455 O O . PHE A 1 176 ? -3.179 35.142 38.334 1.00 63.47 176 PHE A O 1
ATOM 1462 N N . CYS A 1 177 ? -2.771 33.891 40.142 1.00 62.00 177 CYS A N 1
ATOM 1463 C CA . CYS A 1 177 ? -2.579 35.028 41.062 1.00 62.00 177 CYS A CA 1
ATOM 1464 C C . CYS A 1 177 ? -1.180 35.689 41.000 1.00 62.00 177 CYS A C 1
ATOM 1466 O O . CYS A 1 177 ? -0.824 36.475 41.880 1.00 62.00 177 CYS A O 1
ATOM 1468 N N . GLU A 1 178 ? -0.392 35.456 39.945 1.00 52.34 178 GLU A N 1
ATOM 1469 C CA . GLU A 1 178 ? 0.875 36.169 39.727 1.00 52.34 178 GLU A CA 1
ATOM 1470 C C . GLU A 1 178 ? 0.712 37.363 38.748 1.00 52.34 178 GLU A C 1
ATOM 1472 O O . GLU A 1 178 ? 0.587 37.229 37.532 1.00 52.34 178 GLU A O 1
ATOM 1477 N N . ASP A 1 179 ? 0.720 38.562 39.341 1.00 52.06 179 ASP A N 1
ATOM 1478 C CA . ASP A 1 179 ? 1.079 39.891 38.806 1.00 52.06 179 ASP A CA 1
ATOM 1479 C C . ASP A 1 179 ? 0.210 40.644 37.763 1.00 52.06 179 ASP A C 1
ATOM 1481 O O . ASP A 1 179 ? 0.370 41.865 37.679 1.00 52.06 179 ASP A O 1
ATOM 1485 N N . GLU A 1 180 ? -0.756 40.053 37.044 1.00 50.31 180 GLU A N 1
ATOM 1486 C CA . GLU A 1 180 ? -1.598 40.821 36.073 1.00 50.31 180 GLU A CA 1
ATOM 1487 C C . GLU A 1 180 ? -3.125 40.792 36.305 1.00 50.31 180 GLU A C 1
ATOM 1489 O O . GLU A 1 180 ? -3.888 41.391 35.543 1.00 50.31 180 GLU A O 1
ATOM 1494 N N . GLY A 1 181 ? -3.576 40.217 37.423 1.00 56.19 181 GLY A N 1
ATOM 1495 C CA . GLY A 1 181 ? -4.987 40.190 37.820 1.00 56.19 181 GLY A CA 1
ATOM 1496 C C . GLY A 1 181 ? -5.747 38.971 37.292 1.00 56.19 181 GLY A C 1
ATOM 1497 O O . GLY A 1 181 ? -5.494 38.468 36.201 1.00 56.19 181 GLY A O 1
ATOM 1498 N N . MET A 1 182 ? -6.690 38.486 38.101 1.00 61.12 182 MET A N 1
ATOM 1499 C CA . MET A 1 182 ? -7.380 37.219 37.870 1.00 61.12 182 MET A CA 1
ATOM 1500 C C . MET A 1 182 ? -8.360 37.317 36.685 1.00 61.12 182 MET A C 1
ATOM 1502 O O . MET A 1 182 ? -9.270 38.153 36.718 1.00 61.12 182 MET A O 1
ATOM 1506 N N . PRO A 1 183 ? -8.238 36.469 35.648 1.00 65.38 183 PRO A N 1
ATOM 1507 C CA . PRO A 1 183 ? -9.221 36.437 34.576 1.00 65.38 183 PRO A CA 1
ATOM 1508 C C . PRO A 1 183 ? -10.546 35.860 35.096 1.00 65.38 183 PRO A C 1
ATOM 1510 O O . PRO A 1 183 ? -10.590 34.732 35.580 1.00 65.38 183 PRO A O 1
ATOM 1513 N N . GLU A 1 184 ? -11.645 36.611 34.964 1.00 63.31 184 GLU A N 1
ATOM 1514 C CA . GLU A 1 184 ? -12.998 36.145 35.335 1.00 63.31 184 GLU A CA 1
ATOM 1515 C C . GLU A 1 184 ? -13.486 34.989 34.440 1.00 63.31 184 GLU A C 1
ATOM 1517 O O . GLU A 1 184 ? -14.324 34.174 34.844 1.00 63.31 184 GLU A O 1
ATOM 1522 N N . HIS A 1 185 ? -12.957 34.907 33.214 1.00 69.94 185 HIS A N 1
ATOM 1523 C CA . HIS A 1 185 ? -13.333 33.900 32.234 1.00 69.94 185 HIS A CA 1
ATOM 1524 C C . HIS A 1 185 ? -12.183 33.537 31.286 1.00 69.94 185 HIS A C 1
ATOM 1526 O O . HIS A 1 185 ? -11.581 34.415 30.663 1.00 69.94 185 HIS A O 1
ATOM 1532 N N . ILE A 1 186 ? -11.937 32.235 31.114 1.00 68.38 186 ILE A N 1
ATOM 1533 C CA . ILE A 1 186 ? -10.999 31.694 30.125 1.00 68.38 186 ILE A CA 1
ATOM 1534 C C . ILE A 1 186 ? -11.798 31.102 28.958 1.00 68.38 186 ILE A C 1
ATOM 1536 O O . ILE A 1 186 ? -12.507 30.108 29.154 1.00 68.38 186 ILE A O 1
ATOM 1540 N N . PRO A 1 187 ? -11.672 31.659 27.738 1.00 63.31 187 PRO A N 1
ATOM 1541 C CA . PRO A 1 187 ? -12.385 31.149 26.578 1.00 63.31 187 PRO A CA 1
ATOM 1542 C C . PRO A 1 187 ? -11.838 29.778 26.132 1.00 63.31 187 PRO A C 1
ATOM 1544 O O . PRO A 1 187 ? -10.637 29.516 26.287 1.00 63.31 187 PRO A O 1
ATOM 1547 N N . PRO A 1 188 ? -12.668 28.931 25.491 1.00 58.94 188 PRO A N 1
ATOM 1548 C CA . PRO A 1 188 ? -12.322 27.557 25.094 1.00 58.94 188 PRO A CA 1
ATOM 1549 C C . PRO A 1 188 ? -11.028 27.424 24.282 1.00 58.94 188 PRO A C 1
ATOM 1551 O O . PRO A 1 188 ? -10.279 26.459 24.420 1.00 58.94 188 PRO A O 1
ATOM 1554 N N . GLU A 1 189 ? -10.733 28.422 23.450 1.00 60.16 189 GLU A N 1
ATOM 1555 C CA . GLU A 1 189 ? -9.558 28.458 22.572 1.00 60.16 189 GLU A CA 1
ATOM 1556 C C . GLU A 1 189 ? -8.233 28.475 23.345 1.00 60.16 189 GLU A C 1
ATOM 1558 O O . GLU A 1 189 ? -7.216 27.969 22.865 1.00 60.16 189 GLU A O 1
ATOM 1563 N N . ASN A 1 190 ? -8.251 29.037 24.555 1.00 56.31 190 ASN A N 1
ATOM 1564 C CA . ASN A 1 190 ? -7.077 29.165 25.404 1.00 56.31 190 ASN A CA 1
ATOM 1565 C C . ASN A 1 190 ? -6.987 28.055 26.455 1.00 56.31 190 ASN A C 1
ATOM 1567 O O . ASN A 1 190 ? -5.894 27.795 26.947 1.00 56.31 190 ASN A O 1
ATOM 1571 N N . ILE A 1 191 ? -8.079 27.332 26.725 1.00 57.84 191 ILE A N 1
ATOM 1572 C CA . ILE A 1 191 ? -8.108 26.219 27.684 1.00 57.84 191 ILE A CA 1
ATOM 1573 C C . ILE A 1 191 ? -7.044 25.168 27.368 1.00 57.84 191 ILE A C 1
ATOM 1575 O O . ILE A 1 191 ? -6.320 24.734 28.258 1.00 57.84 191 ILE A O 1
ATOM 1579 N N . ASN A 1 192 ? -6.883 24.802 26.096 1.00 52.28 192 ASN A N 1
ATOM 1580 C CA . ASN A 1 192 ? -5.889 23.804 25.695 1.00 52.28 192 ASN A CA 1
ATOM 1581 C C . ASN A 1 192 ? -4.434 24.255 25.916 1.00 52.28 192 ASN A C 1
ATOM 1583 O O . ASN A 1 192 ? -3.543 23.415 25.923 1.00 52.28 192 ASN A O 1
ATOM 1587 N N . LYS A 1 193 ? -4.148 25.552 26.078 1.00 56.12 193 LYS A N 1
ATOM 1588 C CA . LYS A 1 193 ? -2.788 26.004 26.419 1.00 56.12 193 LYS A CA 1
ATOM 1589 C C . LYS A 1 193 ? -2.479 25.863 27.907 1.00 56.12 193 LYS A C 1
ATOM 1591 O O . LYS A 1 193 ? -1.315 25.672 28.234 1.00 56.12 193 LYS A O 1
ATOM 1596 N N . TYR A 1 194 ? -3.500 25.943 28.759 1.00 53.97 194 TYR A N 1
ATOM 1597 C CA . TYR A 1 194 ? -3.366 25.884 30.216 1.00 53.97 194 TYR A CA 1
ATOM 1598 C C . TYR A 1 194 ? -3.571 24.452 30.748 1.00 53.97 194 TYR A C 1
ATOM 1600 O O . TYR A 1 194 ? -2.756 23.950 31.509 1.00 53.97 194 TYR A O 1
ATOM 1608 N N . ILE A 1 195 ? -4.574 23.721 30.242 1.00 51.09 195 ILE A N 1
ATOM 1609 C CA . ILE A 1 195 ? -4.915 22.359 30.706 1.00 51.09 195 ILE A CA 1
ATOM 1610 C C . ILE A 1 195 ? -3.958 21.274 30.193 1.00 51.09 195 ILE A C 1
ATOM 1612 O O . ILE A 1 195 ? -3.842 20.213 30.810 1.00 51.09 195 ILE A O 1
ATOM 1616 N N . PHE A 1 196 ? -3.214 21.515 29.108 1.00 46.75 196 PHE A N 1
ATOM 1617 C CA . PHE A 1 196 ? -2.136 20.609 28.690 1.00 46.75 196 PHE A CA 1
ATOM 1618 C C . PHE A 1 196 ? -0.877 20.809 29.545 1.00 46.75 196 PHE A C 1
ATOM 1620 O O . PHE A 1 196 ? 0.234 20.970 29.041 1.00 46.75 196 PHE A O 1
ATOM 1627 N N . ASN A 1 197 ? -1.046 20.736 30.861 1.00 47.09 197 ASN A N 1
ATOM 1628 C CA . ASN A 1 197 ? 0.033 20.322 31.726 1.00 47.09 197 ASN A CA 1
ATOM 1629 C C . ASN A 1 197 ? 0.235 18.816 31.493 1.00 47.09 197 ASN A C 1
ATOM 1631 O O . ASN A 1 197 ? -0.713 18.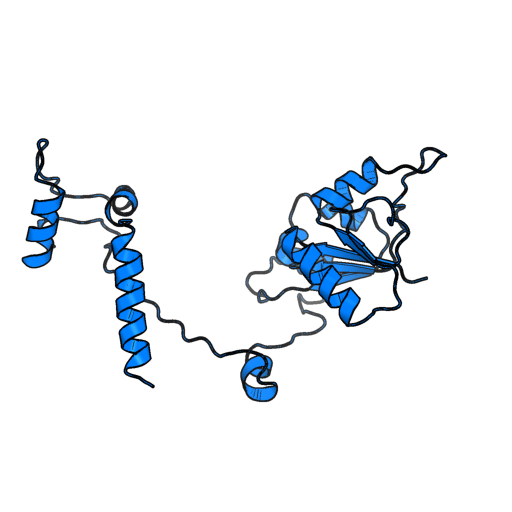030 31.553 1.00 47.09 197 ASN A O 1
ATOM 1635 N N . ILE A 1 198 ? 1.464 18.409 31.168 1.00 48.09 198 ILE A N 1
ATOM 1636 C CA . ILE A 1 198 ? 1.851 17.001 30.938 1.00 48.09 198 ILE A CA 1
ATOM 1637 C C . ILE A 1 198 ? 1.386 16.113 32.111 1.00 48.09 198 ILE A C 1
ATOM 1639 O O . ILE A 1 198 ? 1.013 14.955 31.918 1.00 48.09 198 ILE A O 1
ATOM 1643 N N . ASP A 1 199 ? 1.291 16.711 33.298 1.00 50.44 199 ASP A N 1
ATOM 1644 C CA . ASP A 1 199 ? 0.837 16.099 34.540 1.00 50.44 199 ASP A CA 1
ATOM 1645 C C . ASP A 1 199 ? -0.628 15.606 34.499 1.00 50.44 199 ASP A C 1
ATOM 1647 O O . ASP A 1 199 ? -0.950 14.588 35.107 1.00 50.44 199 ASP A O 1
ATOM 1651 N N . THR A 1 200 ? -1.525 16.257 33.747 1.00 51.72 200 THR A N 1
ATOM 1652 C CA . THR A 1 200 ? -2.956 15.891 33.672 1.00 51.72 200 THR A CA 1
ATOM 1653 C C . THR A 1 200 ? -3.175 14.601 32.881 1.00 51.72 200 THR A C 1
ATOM 1655 O O . THR A 1 200 ? -3.989 13.757 33.260 1.00 51.72 200 THR A O 1
ATOM 1658 N N . VAL A 1 201 ? -2.415 14.408 31.799 1.00 52.31 201 VAL A N 1
ATOM 1659 C CA . VAL A 1 201 ? -2.475 13.183 30.985 1.00 52.31 201 VAL A CA 1
ATOM 1660 C C . VAL A 1 201 ? -1.918 12.002 31.775 1.00 52.31 201 VAL A C 1
ATOM 1662 O O . VAL A 1 201 ? -2.548 10.945 31.820 1.00 52.31 201 VAL A O 1
ATOM 1665 N N . ASP A 1 202 ? -0.788 12.195 32.457 1.00 56.19 202 ASP A N 1
ATOM 1666 C CA . ASP A 1 202 ? -0.179 11.154 33.284 1.00 56.19 202 ASP A CA 1
ATOM 1667 C C . ASP A 1 202 ? -1.047 10.810 34.506 1.00 56.19 202 ASP A C 1
ATOM 1669 O O . ASP A 1 202 ? -1.214 9.628 34.823 1.00 56.19 202 ASP A O 1
ATOM 1673 N N . LYS A 1 203 ? -1.690 11.800 35.144 1.00 56.47 203 LYS A N 1
ATOM 1674 C CA . LYS A 1 203 ? -2.669 11.573 36.223 1.00 56.47 203 LYS A CA 1
ATOM 1675 C C . LYS A 1 203 ? -3.902 10.816 35.727 1.00 56.47 203 LYS A C 1
ATOM 1677 O O . LYS A 1 203 ? -4.253 9.807 36.339 1.00 56.47 203 LYS A O 1
ATOM 1682 N N . MET A 1 204 ? -4.495 11.200 34.591 1.00 55.09 204 MET A N 1
ATOM 1683 C CA . MET A 1 204 ? -5.622 10.465 33.992 1.00 55.09 204 MET A CA 1
ATOM 1684 C C . MET A 1 204 ? -5.249 9.018 33.650 1.00 55.09 204 MET A C 1
ATOM 1686 O O . MET A 1 204 ? -6.017 8.095 33.928 1.00 55.09 204 MET A O 1
ATOM 1690 N N . ILE A 1 205 ? -4.074 8.791 33.056 1.00 60.12 205 ILE A N 1
ATOM 1691 C CA . ILE A 1 205 ? -3.602 7.440 32.718 1.00 60.12 205 ILE A CA 1
ATOM 1692 C C . ILE A 1 205 ? -3.357 6.620 33.993 1.00 60.12 205 ILE A C 1
ATOM 1694 O O . ILE A 1 205 ? -3.765 5.459 34.061 1.00 60.12 205 ILE A O 1
ATOM 1698 N N . SER A 1 206 ? -2.739 7.217 35.015 1.00 59.00 206 SER A N 1
ATOM 1699 C CA . SER A 1 206 ? -2.444 6.578 36.304 1.00 59.00 206 SER A CA 1
ATOM 1700 C C . SER A 1 206 ? -3.713 6.183 37.068 1.00 59.00 206 SER A C 1
ATOM 1702 O O . SER A 1 206 ? -3.832 5.056 37.561 1.00 59.00 206 SER A O 1
ATOM 1704 N N . GLU A 1 207 ? -4.705 7.070 37.116 1.00 57.50 207 GLU A N 1
ATOM 1705 C CA . GLU A 1 207 ? -5.989 6.815 37.768 1.00 57.50 207 GLU A CA 1
ATOM 1706 C C . GLU A 1 207 ? -6.769 5.700 37.056 1.00 57.50 207 GLU A C 1
ATOM 1708 O O . GLU A 1 207 ? -7.286 4.777 37.693 1.00 57.50 207 GLU A O 1
ATOM 1713 N N . LYS A 1 208 ? -6.757 5.697 35.718 1.00 54.47 208 LYS A N 1
ATOM 1714 C CA . LYS A 1 208 ? -7.373 4.632 34.915 1.00 54.47 208 LYS A CA 1
ATOM 1715 C C . LYS A 1 208 ? -6.631 3.299 35.070 1.00 54.47 208 LYS A C 1
ATOM 1717 O O . LYS A 1 208 ? -7.291 2.269 35.193 1.00 54.47 208 LYS A O 1
ATOM 1722 N N . MET A 1 209 ? -5.294 3.287 35.136 1.00 58.12 209 MET A N 1
ATOM 1723 C CA . MET A 1 209 ? -4.523 2.062 35.406 1.00 58.12 209 MET A CA 1
ATOM 1724 C C . MET A 1 209 ? -4.860 1.453 36.774 1.00 58.12 209 MET A C 1
ATOM 1726 O O . MET A 1 209 ? -4.977 0.232 36.874 1.00 58.12 209 MET A O 1
ATOM 1730 N N . LYS A 1 210 ? -5.085 2.268 37.814 1.00 50.25 210 LYS A N 1
ATOM 1731 C CA . LYS A 1 210 ? -5.534 1.772 39.130 1.00 50.25 210 LYS A CA 1
ATOM 1732 C C . LYS A 1 210 ? -6.897 1.083 39.069 1.00 50.25 210 LYS A C 1
ATOM 1734 O O . LYS A 1 210 ? -7.064 0.034 39.686 1.00 50.25 210 LYS A O 1
ATOM 1739 N N . ILE A 1 211 ? -7.849 1.632 38.311 1.00 50.06 211 ILE A N 1
ATOM 1740 C CA . ILE A 1 211 ? -9.178 1.023 38.129 1.00 50.06 211 ILE A CA 1
ATOM 1741 C C . ILE A 1 211 ? -9.058 -0.337 37.428 1.00 50.06 211 ILE A C 1
ATOM 1743 O O . ILE A 1 211 ? -9.688 -1.304 37.857 1.00 50.06 211 ILE A O 1
ATOM 1747 N N . TYR A 1 212 ? -8.199 -0.441 36.409 1.00 44.44 212 TYR A N 1
ATOM 1748 C CA . TYR A 1 212 ? -7.930 -1.706 35.718 1.00 44.44 212 TYR A CA 1
ATOM 1749 C C . TYR A 1 212 ? -7.280 -2.761 36.625 1.00 44.44 212 TYR A C 1
ATOM 1751 O O . TYR A 1 212 ? -7.631 -3.927 36.522 1.00 44.44 212 TYR A O 1
ATOM 1759 N N . PHE A 1 213 ? -6.386 -2.387 37.544 1.00 44.62 213 PHE A N 1
ATOM 1760 C CA . PHE A 1 213 ? -5.755 -3.349 38.464 1.00 44.62 213 PHE A CA 1
ATOM 1761 C C . PHE A 1 213 ? -6.650 -3.806 39.626 1.00 44.62 213 PHE A C 1
ATOM 1763 O O . PHE A 1 213 ? -6.354 -4.821 40.246 1.00 44.62 213 PHE A O 1
ATOM 1770 N N . LEU A 1 214 ? -7.726 -3.079 39.934 1.00 40.44 214 LEU A N 1
ATOM 1771 C CA . LEU A 1 214 ? -8.694 -3.452 40.976 1.00 40.44 214 LEU A CA 1
ATOM 1772 C C . LEU A 1 214 ? -9.863 -4.300 40.446 1.00 40.44 214 LEU A C 1
ATOM 1774 O O . LEU A 1 214 ? -10.697 -4.743 41.233 1.00 40.44 214 LEU A O 1
ATOM 1778 N N . SER A 1 215 ? -9.946 -4.497 39.128 1.00 37.25 215 SER A N 1
ATOM 1779 C CA . SER A 1 215 ? -11.032 -5.219 38.451 1.00 37.25 215 SER A CA 1
ATOM 1780 C C . SER A 1 215 ? -10.594 -6.535 37.784 1.00 37.25 215 SER A C 1
ATOM 1782 O O . SER A 1 215 ? -11.398 -7.157 37.087 1.00 37.25 215 SER A O 1
ATOM 1784 N N . VAL A 1 216 ? -9.362 -6.990 38.055 1.00 37.97 216 VAL A N 1
ATOM 1785 C CA . VAL A 1 216 ? -8.835 -8.337 37.746 1.00 37.97 216 VAL A CA 1
ATOM 1786 C C . VAL A 1 216 ? -8.480 -9.038 39.052 1.00 37.97 216 VAL A C 1
ATOM 1788 O O . VAL A 1 216 ? -8.744 -10.256 39.152 1.00 37.97 216 VAL A O 1
#

Foldseek 3Di:
DAAEEEEDADPVVLVVVQVVCCVVPVVFFEEELVPDVPSVLTSYYGYYLVSVVVQQVPDADPVRHGPCAQANHAEYEYEQLLVQCPDPRVVVVVGHPYQYHYDHDDDLVPRDPVSCVVNVNPPSDDPDDDDPCCCCPPVNVDDDDDDDDDDPPQPQAFDALVPDDPVRNVVQCVVAVPDPDRDRTDGPVCCCVVVPPVVNVVVVVVVVVVVVVVVD

Sequence (216 aa):
MERVLFLADRKELVKQAKNAFARYIPKTTMCNLLLNKEDRNAKFVFSTYPTILNAIDTMKNSDGSRFFSPGHFDLIVIDEAHRSIFNKYRAIFEYFDACLLGLTATPKKTVHQSTYEFFDMKNNMPTDVYEYDEAINKDHVLVPFYLIETATRIPDDGITYEKLDEEEREEYEDEFCEDEGMPEHIPPENINKYIFNIDTVDKMISEKMKIYFLSV

InterPro domains:
  IPR006935 Helicase/UvrB, N-terminal [PF04851] (2-108)
  IPR014001 Helicase superfamily 1/2, ATP-binding domain [PS51192] (1-125)
  IPR027417 P-loop containing nucleoside triphosphate hydrolase [G3DSA:3.40.50.300] (1-122)
  IPR027417 P-loop containing nucleoside triphosphate hydrolase [G3DSA:3.40.50.300] (130-213)
  IPR027417 P-loop containing nucleoside triphosphate hydrolase [SSF52540] (3-162)

Secondary structure (DSSP, 8-state):
---EEEEESSHHHHHHHHHHHHHH-TTS-EEETTT-STTTT-SEEEEEHHHHHHHHHH-B-TTS-BSS-TTS-SEEEEETHHHHSSSTTHHHHHH--SEEEEE--S-TTTS-HHHHHHTT-GGG--S----HHIIIIIS--SPPP----------TT-EEGGGS-HHHHHHHHHHH-SSS---SEE-HHHHHHHS--HHHHHHHHHHHHHHHHT--

Organism: Anaerostipes hadrus (NCBI:txid649756)

pLDDT: mean 75.07, std 16.92, range [37.25, 96.12]